Protein AF-A0A6G0WPA3-F1 (afdb_monomer_lite)

Radius of gyration: 48.15 Å; chains: 1; bounding box: 92×65×118 Å

Secondary structure (DSSP, 8-state):
--HHHHHHHHHHHHHHHT--TTS------PPPPEEEEEETTEEEEEE-----SS-TT-HHHHHHHHHHHHHHHHHHHHHHHHHHHHHHHHHHHHHHHHHHHHHHHHHHHHHHHHHHHS----------S-----SS---------SS-SSHHHHHHHHHH-STTPPPGGG--TTTSTT--SSSSTTTS--

Sequence (190 aa):
MPHSLRTRILSSIRSATNIHPQAVVPQIVSLIPIVPSGFDGQLKLLELGNSFANEHDQSSNASTIMAAIHGLSTEINVVKMRLEEIHCQNQGEMMSTRSMFRSQLDRIHSSLKSIAIQPVVRSSIQTSNMGGASLVAAVGKVQLSKRPRDLYELWKEYEFGLGGNKPAKHFTEKEHGTRLLLSLEVLASC

pLDDT: mean 70.14, std 17.74, range [35.94, 97.44]

Structure (mmCIF, N/CA/C/O backbone):
data_AF-A0A6G0WPA3-F1
#
_entry.id   AF-A0A6G0WPA3-F1
#
loop_
_atom_site.group_PDB
_atom_site.id
_atom_site.type_symbol
_atom_site.label_atom_id
_atom_site.label_alt_id
_atom_site.label_comp_id
_atom_site.label_asym_id
_atom_site.label_entity_id
_atom_site.label_seq_id
_atom_site.pdbx_PDB_ins_code
_atom_site.Cartn_x
_atom_site.Cartn_y
_atom_site.Cartn_z
_atom_site.occupancy
_atom_site.B_iso_or_equiv
_atom_site.auth_seq_id
_atom_site.auth_comp_id
_atom_site.auth_asym_id
_atom_site.auth_atom_id
_atom_site.pdbx_PDB_model_num
ATOM 1 N N . MET A 1 1 ? 45.980 -20.918 -37.131 1.00 54.50 1 MET A N 1
ATOM 2 C CA . MET A 1 1 ? 45.444 -21.742 -38.242 1.00 54.50 1 MET A CA 1
ATOM 3 C C . MET A 1 1 ? 46.554 -21.977 -39.263 1.00 54.50 1 MET A C 1
ATOM 5 O O . MET A 1 1 ? 47.095 -20.984 -39.742 1.00 54.50 1 MET A O 1
ATOM 9 N N . PRO A 1 2 ? 46.926 -23.232 -39.576 1.00 79.06 2 PRO A N 1
ATOM 10 C CA . PRO A 1 2 ? 47.944 -23.538 -40.583 1.00 79.06 2 PRO A CA 1
ATOM 11 C C . PRO A 1 2 ? 47.505 -23.064 -41.973 1.00 79.06 2 PRO A C 1
ATOM 13 O O . PRO A 1 2 ? 46.347 -23.242 -42.356 1.00 79.06 2 PRO A O 1
ATOM 16 N N . HIS A 1 3 ? 48.425 -22.467 -42.732 1.00 71.44 3 HIS A N 1
ATOM 17 C CA . HIS A 1 3 ? 48.105 -21.826 -44.010 1.00 71.44 3 HIS A CA 1
ATOM 18 C C . HIS A 1 3 ? 47.535 -22.824 -45.033 1.00 71.44 3 HIS A C 1
ATOM 20 O O . HIS A 1 3 ? 46.538 -22.536 -45.684 1.00 71.44 3 HIS A O 1
ATOM 26 N N . SER A 1 4 ? 48.078 -24.044 -45.069 1.00 78.06 4 SER A N 1
ATOM 27 C CA . SER A 1 4 ? 47.627 -25.140 -45.939 1.00 78.06 4 SER A CA 1
ATOM 28 C C . SER A 1 4 ? 46.167 -25.548 -45.712 1.00 78.06 4 SER A C 1
ATOM 30 O O . SER A 1 4 ? 45.437 -25.812 -46.667 1.00 78.06 4 SER A O 1
ATOM 32 N N . LEU A 1 5 ? 45.717 -25.560 -44.454 1.00 79.50 5 LEU A N 1
ATOM 33 C CA . LEU A 1 5 ? 44.339 -25.898 -44.102 1.00 79.50 5 LEU A CA 1
ATOM 34 C C . LEU A 1 5 ? 43.376 -24.792 -44.549 1.00 79.50 5 LEU A C 1
ATOM 36 O O . LEU A 1 5 ? 42.323 -25.078 -45.114 1.00 79.50 5 LEU A O 1
ATOM 40 N N . ARG A 1 6 ? 43.766 -23.525 -44.355 1.00 77.38 6 ARG A N 1
ATOM 41 C CA . ARG A 1 6 ? 42.978 -22.365 -44.790 1.00 77.38 6 ARG A CA 1
ATOM 42 C C . ARG A 1 6 ? 42.760 -22.385 -46.302 1.00 77.38 6 ARG A C 1
ATOM 44 O O . ARG A 1 6 ? 41.629 -22.217 -46.747 1.00 77.38 6 ARG A O 1
ATOM 51 N N . THR A 1 7 ? 43.809 -22.634 -47.086 1.00 80.31 7 THR A N 1
ATOM 52 C CA . THR A 1 7 ? 43.712 -22.672 -48.553 1.00 80.31 7 THR A CA 1
ATOM 53 C C . THR A 1 7 ? 42.809 -23.807 -49.030 1.00 80.31 7 THR A C 1
ATOM 55 O O . THR A 1 7 ? 41.997 -23.597 -49.926 1.00 80.31 7 THR A O 1
ATOM 58 N N . ARG A 1 8 ? 42.891 -24.980 -48.385 1.00 78.75 8 ARG A N 1
ATOM 59 C CA . ARG A 1 8 ? 42.049 -26.144 -48.696 1.00 78.75 8 ARG A CA 1
ATOM 60 C C . ARG A 1 8 ? 40.572 -25.921 -48.353 1.00 78.75 8 ARG A C 1
ATOM 62 O O . ARG A 1 8 ? 39.702 -26.332 -49.110 1.00 78.75 8 ARG A O 1
ATOM 69 N N . ILE A 1 9 ? 40.275 -25.264 -47.232 1.00 78.81 9 ILE A N 1
ATOM 70 C CA . ILE A 1 9 ? 38.891 -24.938 -46.852 1.00 78.81 9 ILE A CA 1
ATOM 71 C C . ILE A 1 9 ? 38.298 -23.925 -47.838 1.00 78.81 9 ILE A C 1
ATOM 73 O O . ILE A 1 9 ? 37.197 -24.128 -48.345 1.00 78.81 9 ILE A O 1
ATOM 77 N N . LEU A 1 10 ? 39.045 -22.865 -48.165 1.00 79.00 10 LEU A N 1
ATOM 78 C CA . LEU A 1 10 ? 38.587 -21.837 -49.102 1.00 79.00 10 LEU A CA 1
ATOM 79 C C . LEU A 1 10 ? 38.400 -22.381 -50.525 1.00 79.00 10 LEU A C 1
ATOM 81 O O . LEU A 1 10 ? 37.446 -21.990 -51.195 1.00 79.00 10 LEU A O 1
ATOM 85 N N . SER A 1 11 ? 39.261 -23.297 -50.983 1.00 75.31 11 SER A N 1
ATOM 86 C CA . SER A 1 11 ? 39.106 -23.925 -52.300 1.00 75.31 11 SER A CA 1
ATOM 87 C C . SER A 1 11 ? 37.898 -24.864 -52.361 1.00 75.31 11 SER A C 1
ATOM 89 O O . SER A 1 11 ? 37.165 -24.826 -53.349 1.00 75.31 11 SER A O 1
ATOM 91 N N . SER A 1 12 ? 37.627 -25.639 -51.303 1.00 78.12 12 SER A N 1
ATOM 92 C CA . SER A 1 12 ? 36.428 -26.487 -51.222 1.00 78.12 12 SER A CA 1
ATOM 93 C C . SER A 1 12 ? 35.133 -25.673 -51.220 1.00 78.12 12 SER A C 1
ATOM 95 O O . SER A 1 12 ? 34.203 -26.011 -51.948 1.00 78.12 12 SER A O 1
ATOM 97 N N . ILE A 1 13 ? 35.075 -24.576 -50.456 1.00 75.69 13 ILE A N 1
ATOM 98 C CA . ILE A 1 13 ? 33.899 -23.688 -50.426 1.00 75.69 13 ILE A CA 1
ATOM 99 C C . ILE A 1 13 ? 33.681 -23.038 -51.798 1.00 75.69 13 ILE A C 1
ATOM 101 O O . ILE A 1 13 ? 32.553 -22.986 -52.284 1.00 75.69 13 ILE A O 1
ATOM 105 N N . ARG A 1 14 ? 34.757 -22.588 -52.457 1.00 68.56 14 ARG A N 1
ATOM 106 C CA . ARG A 1 14 ? 34.688 -21.989 -53.799 1.00 68.56 14 ARG A CA 1
ATOM 107 C C . ARG A 1 14 ? 34.176 -22.978 -54.849 1.00 68.56 14 ARG A C 1
ATOM 109 O O . ARG A 1 14 ? 33.356 -22.603 -55.679 1.00 68.56 14 ARG A O 1
ATOM 116 N N . SER A 1 15 ? 34.621 -24.233 -54.776 1.00 74.00 15 SER A N 1
ATOM 117 C CA . SER A 1 15 ? 34.150 -25.308 -55.656 1.00 74.00 15 SER A CA 1
ATOM 118 C C . SER A 1 15 ? 32.657 -25.599 -55.453 1.00 74.00 15 SER A C 1
ATOM 120 O O . SER A 1 15 ? 31.912 -25.728 -56.419 1.00 74.00 15 SER A O 1
ATOM 122 N N . ALA A 1 16 ? 32.192 -25.618 -54.200 1.00 70.31 16 ALA A N 1
ATOM 123 C CA . ALA A 1 16 ? 30.791 -25.888 -53.871 1.00 70.31 16 ALA A CA 1
ATOM 124 C C . ALA A 1 16 ? 29.826 -24.752 -54.261 1.00 70.31 16 ALA A C 1
ATOM 126 O O . ALA A 1 16 ? 28.638 -24.995 -54.447 1.00 70.31 16 ALA A O 1
ATOM 127 N N . THR A 1 17 ? 30.320 -23.516 -54.371 1.00 66.50 17 THR A N 1
ATOM 128 C CA . THR A 1 17 ? 29.490 -22.315 -54.583 1.00 66.50 17 THR A CA 1
ATOM 129 C C . THR A 1 17 ? 29.488 -21.802 -56.027 1.00 66.50 17 THR A C 1
ATOM 131 O O . THR A 1 17 ? 28.781 -20.845 -56.323 1.00 66.50 17 THR A O 1
ATOM 134 N N . ASN A 1 18 ? 30.228 -22.445 -56.942 1.00 63.03 18 ASN A N 1
ATOM 135 C CA . ASN A 1 18 ? 30.335 -22.069 -58.361 1.00 63.03 18 ASN A CA 1
ATOM 136 C C . ASN A 1 18 ? 30.734 -20.589 -58.580 1.00 63.03 18 ASN A C 1
ATOM 138 O O . ASN A 1 18 ? 30.279 -19.925 -59.511 1.00 63.03 18 ASN A O 1
ATOM 142 N N . ILE A 1 19 ? 31.574 -20.049 -57.688 1.00 60.00 19 ILE A N 1
ATOM 143 C CA . ILE A 1 19 ? 32.024 -18.650 -57.720 1.00 60.00 19 ILE A CA 1
ATOM 144 C C . ILE A 1 19 ? 33.326 -18.548 -58.532 1.00 60.00 19 ILE A C 1
ATOM 146 O O . ILE A 1 19 ? 34.313 -19.227 -58.238 1.00 60.00 19 ILE A O 1
ATOM 150 N N . HIS A 1 20 ? 33.333 -17.675 -59.547 1.00 55.47 20 HIS A N 1
ATOM 151 C CA . HIS A 1 20 ? 34.463 -17.430 -60.453 1.00 55.47 20 HIS A CA 1
ATOM 152 C C . HIS A 1 20 ? 35.746 -17.026 -59.680 1.00 55.47 20 HIS A C 1
ATOM 154 O O . HIS A 1 20 ? 35.668 -16.214 -58.757 1.00 55.4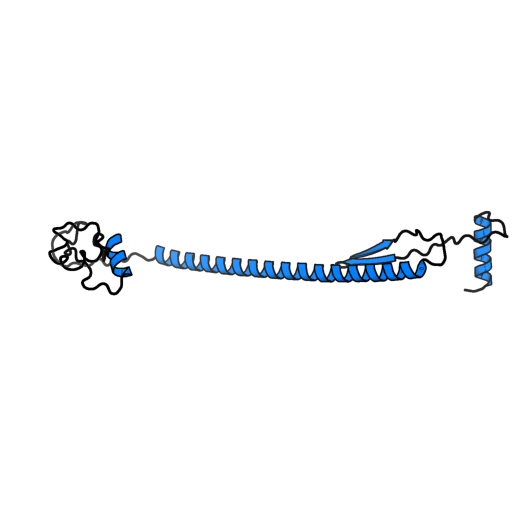7 20 HIS A O 1
ATOM 160 N N . PRO A 1 21 ? 36.945 -17.535 -60.039 1.00 55.66 21 PRO A N 1
ATOM 161 C CA . PRO A 1 21 ? 38.170 -17.433 -59.228 1.00 55.66 21 PRO A CA 1
ATOM 162 C C . PRO A 1 21 ? 38.744 -16.017 -59.015 1.00 55.66 21 PRO A C 1
ATOM 164 O O . PRO A 1 21 ? 39.679 -15.875 -58.230 1.00 55.66 21 PRO A O 1
ATOM 167 N N . GLN A 1 22 ? 38.188 -14.994 -59.669 1.00 53.84 22 GLN A N 1
ATOM 168 C CA . GLN A 1 22 ? 38.549 -13.573 -59.528 1.00 53.84 22 GLN A CA 1
ATOM 169 C C . GLN A 1 22 ? 37.510 -12.750 -58.740 1.00 53.84 22 GLN A C 1
ATOM 171 O O . GLN A 1 22 ? 37.744 -11.579 -58.458 1.00 53.84 22 GLN A O 1
ATOM 176 N N . ALA A 1 23 ? 36.367 -13.333 -58.363 1.00 55.50 23 ALA A N 1
ATOM 177 C CA . ALA A 1 23 ? 35.384 -12.637 -57.542 1.00 55.50 23 ALA A CA 1
ATOM 178 C C . ALA A 1 23 ? 35.812 -12.675 -56.067 1.00 55.50 23 ALA A C 1
ATOM 180 O O . ALA A 1 23 ? 36.133 -13.738 -55.524 1.00 55.50 23 ALA A O 1
ATOM 181 N N . VAL A 1 24 ? 35.823 -11.503 -55.425 1.00 56.00 24 VAL A N 1
ATOM 182 C CA . VAL A 1 24 ? 35.996 -11.346 -53.975 1.00 56.00 24 VAL A CA 1
ATOM 183 C C . VAL A 1 24 ? 35.042 -12.320 -53.288 1.00 56.00 24 VAL A C 1
ATOM 185 O O . VAL A 1 24 ? 33.839 -12.273 -53.529 1.00 56.00 24 VAL A O 1
ATOM 188 N N . VAL A 1 25 ? 35.584 -13.247 -52.491 1.00 56.66 25 VAL A N 1
ATOM 189 C CA . VAL A 1 25 ? 34.782 -14.243 -51.767 1.00 56.66 25 VAL A CA 1
ATOM 190 C C . VAL A 1 25 ? 33.757 -13.473 -50.932 1.00 56.66 25 VAL A C 1
ATOM 192 O O . VAL A 1 25 ? 34.183 -12.723 -50.049 1.00 56.66 25 VAL A O 1
ATOM 195 N N . PRO A 1 26 ? 32.442 -13.607 -51.192 1.00 55.28 26 PRO A N 1
ATOM 196 C CA . PRO A 1 26 ? 31.456 -12.929 -50.374 1.00 55.28 26 PRO A CA 1
ATOM 197 C C . PRO A 1 26 ? 31.615 -13.447 -48.948 1.00 55.28 26 PRO A C 1
ATOM 199 O O . PRO A 1 26 ? 31.789 -14.645 -48.720 1.00 55.28 26 PRO A O 1
ATOM 202 N N . GLN A 1 27 ? 31.644 -12.537 -47.984 1.00 52.16 27 GLN A N 1
ATOM 203 C CA . GLN A 1 27 ? 31.738 -12.878 -46.576 1.00 52.16 27 GLN A CA 1
ATOM 204 C C . GLN A 1 27 ? 30.479 -13.664 -46.180 1.00 52.16 27 GLN A C 1
ATOM 206 O O . GLN A 1 27 ? 29.427 -13.087 -45.939 1.00 52.16 27 GLN A O 1
ATOM 211 N N . ILE A 1 28 ? 30.584 -14.995 -46.146 1.00 55.50 28 ILE A N 1
ATOM 212 C CA . ILE A 1 28 ? 29.461 -15.912 -45.863 1.00 55.50 28 ILE A CA 1
ATOM 213 C C . ILE A 1 28 ? 28.997 -15.804 -44.399 1.00 55.50 28 ILE A C 1
ATOM 215 O O . ILE A 1 28 ? 27.888 -16.207 -44.066 1.00 55.50 28 ILE A O 1
ATOM 219 N N . VAL A 1 29 ? 29.835 -15.254 -43.515 1.00 54.88 29 VAL A N 1
ATOM 220 C CA . VAL A 1 29 ? 29.557 -15.157 -42.078 1.00 54.88 29 VAL A CA 1
ATOM 221 C C . VAL A 1 29 ? 29.402 -13.692 -41.679 1.00 54.88 29 VAL A C 1
ATOM 223 O O . VAL A 1 29 ? 30.387 -12.950 -41.602 1.00 54.88 29 VAL A O 1
ATOM 226 N N . SER A 1 30 ? 28.162 -13.282 -41.415 1.00 59.12 30 SER A N 1
ATOM 227 C CA . SER A 1 30 ? 27.850 -11.998 -40.789 1.00 59.12 30 SER A CA 1
ATOM 228 C C . SER A 1 30 ? 28.057 -12.098 -39.279 1.00 59.12 30 SER A C 1
ATOM 230 O O . SER A 1 30 ? 27.493 -12.975 -38.624 1.00 59.12 30 SER A O 1
ATOM 232 N N . LEU A 1 31 ? 28.863 -11.195 -38.720 1.00 57.31 31 LEU A N 1
ATOM 233 C CA . LEU A 1 31 ? 28.921 -10.989 -37.276 1.00 57.31 31 LEU A CA 1
ATOM 234 C C . LEU A 1 31 ? 27.636 -10.286 -36.856 1.00 57.31 31 LEU A C 1
ATOM 236 O O . LEU A 1 31 ? 27.364 -9.181 -37.320 1.00 57.31 31 LEU A O 1
ATOM 240 N N . ILE A 1 32 ? 26.856 -10.937 -36.000 1.00 59.69 32 ILE A N 1
ATOM 241 C CA . ILE A 1 32 ? 25.625 -10.363 -35.472 1.00 59.69 32 ILE A CA 1
ATOM 242 C C . ILE A 1 32 ? 25.913 -9.846 -34.061 1.00 59.69 32 ILE A C 1
ATOM 244 O O . ILE A 1 32 ? 26.336 -10.636 -33.211 1.00 59.69 32 ILE A O 1
ATOM 248 N N . PRO A 1 33 ? 25.742 -8.542 -33.788 1.00 60.06 33 PRO A N 1
ATOM 249 C CA . PRO A 1 33 ? 25.860 -8.024 -32.436 1.00 60.06 33 PRO A CA 1
ATOM 250 C C . PRO A 1 33 ? 24.701 -8.555 -31.586 1.00 60.06 33 PRO A C 1
ATOM 252 O O . PRO A 1 33 ? 23.529 -8.406 -31.933 1.00 60.06 33 PRO A O 1
ATOM 255 N N . ILE A 1 34 ? 25.046 -9.189 -30.466 1.00 65.19 34 ILE A N 1
ATOM 256 C CA . ILE A 1 34 ? 24.088 -9.774 -29.529 1.00 65.19 34 ILE A CA 1
ATOM 257 C C . ILE A 1 34 ? 24.132 -8.963 -28.243 1.00 65.19 34 ILE A C 1
ATOM 259 O O . ILE A 1 34 ? 25.200 -8.794 -27.652 1.00 65.19 34 ILE A O 1
ATOM 263 N N . VAL A 1 35 ? 22.968 -8.504 -27.786 1.00 65.31 35 VAL A N 1
ATOM 264 C CA . VAL A 1 35 ? 22.844 -7.860 -26.477 1.00 65.31 35 VAL A CA 1
ATOM 265 C C . VAL A 1 35 ? 22.340 -8.893 -25.469 1.00 65.31 35 VAL A C 1
ATOM 267 O O . VAL A 1 35 ? 21.230 -9.414 -25.639 1.00 65.31 35 VAL A O 1
ATOM 270 N N . PRO A 1 36 ? 23.118 -9.208 -24.415 1.00 59.44 36 PRO A N 1
ATOM 271 C CA . PRO A 1 36 ? 22.618 -10.002 -23.308 1.00 59.44 36 PRO A CA 1
ATOM 272 C C . PRO A 1 36 ? 21.618 -9.149 -22.527 1.00 59.44 36 PRO A C 1
ATOM 274 O O . PRO A 1 36 ? 21.975 -8.166 -21.882 1.00 59.44 36 PRO A O 1
ATOM 277 N N . SER A 1 37 ? 20.345 -9.513 -22.609 1.00 65.75 37 SER A N 1
ATOM 278 C CA . SER A 1 37 ? 19.278 -8.943 -21.791 1.00 65.75 37 SER A CA 1
ATOM 279 C C . SER A 1 37 ? 18.747 -10.036 -20.876 1.00 65.75 37 SER A C 1
ATOM 281 O O . SER A 1 37 ? 18.753 -11.200 -21.247 1.00 65.75 37 SER A O 1
ATOM 283 N N . GLY A 1 38 ? 18.331 -9.725 -19.658 1.00 57.59 38 GLY A N 1
ATOM 284 C CA . GLY A 1 38 ? 17.887 -10.777 -18.758 1.00 57.59 38 GLY A CA 1
ATOM 285 C C . GLY A 1 38 ? 17.501 -10.266 -17.391 1.00 57.59 38 GLY A C 1
ATOM 286 O O . GLY A 1 38 ? 18.129 -9.348 -16.875 1.00 57.59 38 GLY A O 1
ATOM 287 N N . PHE A 1 39 ? 16.454 -10.848 -16.821 1.00 56.38 39 PHE A N 1
ATOM 288 C CA . PHE A 1 39 ? 15.982 -10.534 -15.480 1.00 56.38 39 PHE A CA 1
ATOM 289 C C . PHE A 1 39 ? 15.587 -11.839 -14.794 1.00 56.38 39 PHE A C 1
ATOM 291 O O . PHE A 1 39 ? 15.006 -12.710 -15.441 1.00 56.38 39 PHE A O 1
ATOM 298 N N . ASP A 1 40 ? 15.911 -11.959 -13.507 1.00 56.19 40 ASP A N 1
ATOM 299 C CA . ASP A 1 40 ? 15.533 -13.101 -12.665 1.00 56.19 40 ASP A CA 1
ATOM 300 C C . ASP A 1 40 ? 15.997 -14.465 -13.217 1.00 56.19 40 ASP A C 1
ATOM 302 O O . ASP A 1 40 ? 15.224 -15.390 -13.455 1.00 56.19 40 ASP A O 1
ATOM 306 N N . GLY A 1 41 ? 17.294 -14.564 -13.528 1.00 65.00 41 GLY A N 1
ATOM 307 C CA . GLY A 1 41 ? 17.916 -15.806 -14.004 1.00 65.00 41 GLY A CA 1
ATOM 308 C C . GLY A 1 41 ? 17.616 -16.184 -15.461 1.00 65.00 41 GLY A C 1
ATOM 309 O O . GLY A 1 41 ? 18.175 -17.161 -15.956 1.00 65.00 41 GLY A O 1
ATOM 310 N N . GLN A 1 42 ? 16.795 -15.416 -16.185 1.00 54.38 42 GLN A N 1
ATOM 311 C CA . GLN A 1 42 ? 16.575 -15.626 -17.618 1.00 54.38 42 GLN A CA 1
ATOM 312 C C . GLN A 1 42 ? 17.541 -14.788 -18.454 1.00 54.38 42 GLN A C 1
ATOM 314 O O . GLN A 1 42 ? 17.475 -13.565 -18.412 1.00 54.38 42 GLN A O 1
ATOM 319 N N . LEU A 1 43 ? 18.385 -15.435 -19.264 1.00 67.00 43 LEU A N 1
ATOM 320 C CA . LEU A 1 43 ? 19.193 -14.783 -20.298 1.00 67.00 43 LEU A CA 1
ATOM 321 C C . LEU A 1 43 ? 18.437 -14.798 -21.635 1.00 67.00 43 LEU A C 1
ATOM 323 O O . LEU A 1 43 ? 18.209 -15.848 -22.230 1.00 67.00 43 LEU A O 1
ATOM 327 N N . LYS A 1 44 ? 18.064 -13.618 -22.114 1.00 65.62 44 LYS A N 1
ATOM 328 C CA . LYS A 1 44 ? 17.500 -13.338 -23.435 1.00 65.62 44 LYS A CA 1
ATOM 329 C C . LYS A 1 44 ? 18.554 -12.666 -24.311 1.00 65.62 44 LYS A C 1
ATOM 331 O O . LYS A 1 44 ? 18.934 -11.515 -24.099 1.00 65.62 44 LYS A O 1
ATOM 336 N N . LEU A 1 45 ? 19.007 -13.395 -25.321 1.00 67.75 45 LEU A N 1
ATOM 337 C CA . LEU A 1 45 ? 19.892 -12.875 -26.355 1.00 67.75 45 LEU A CA 1
ATOM 338 C C . LEU A 1 45 ? 19.026 -12.224 -27.435 1.00 67.75 45 LEU A C 1
ATOM 340 O O . LEU A 1 45 ? 18.272 -12.915 -28.116 1.00 67.75 45 LEU A O 1
ATOM 344 N N . LEU A 1 46 ? 19.088 -10.897 -27.543 1.00 63.72 46 LEU A N 1
ATOM 345 C CA . LEU A 1 46 ? 18.379 -10.161 -28.587 1.00 63.72 46 LEU A CA 1
ATOM 346 C C . LEU A 1 46 ? 19.317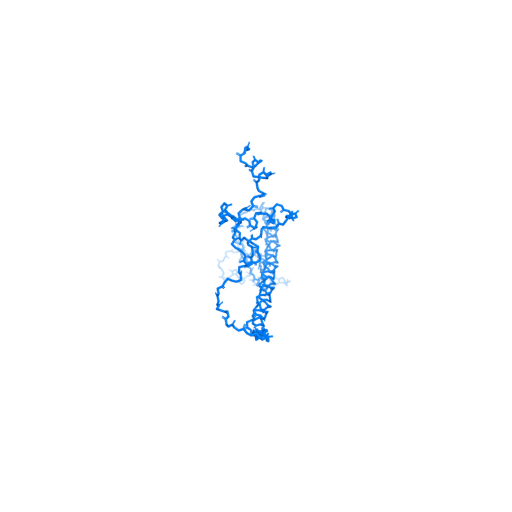 -9.949 -29.774 1.00 63.72 46 LEU A C 1
ATOM 348 O O . LEU A 1 46 ? 20.382 -9.343 -29.636 1.00 63.72 46 LEU A O 1
ATOM 352 N N . GLU A 1 47 ? 18.905 -10.478 -30.923 1.00 62.97 47 GLU A N 1
ATOM 353 C CA . GLU A 1 47 ? 19.570 -10.278 -32.204 1.00 62.97 47 GLU A CA 1
ATOM 354 C C . GLU A 1 47 ? 19.241 -8.875 -32.727 1.00 62.97 47 GLU A C 1
ATOM 356 O O . GLU A 1 47 ? 18.078 -8.561 -32.993 1.00 62.97 47 GLU A O 1
ATOM 361 N N . LEU A 1 48 ? 20.245 -8.005 -32.855 1.00 62.91 48 LEU A N 1
ATOM 362 C CA . LEU A 1 48 ? 20.054 -6.698 -33.479 1.00 62.91 48 LEU A CA 1
ATOM 363 C C . LEU A 1 48 ? 20.225 -6.856 -34.994 1.00 62.91 48 LEU A C 1
ATOM 365 O O . LEU A 1 48 ? 21.321 -7.137 -35.477 1.00 62.91 48 LEU A O 1
ATOM 369 N N . GLY A 1 49 ? 19.121 -6.703 -35.732 1.00 52.78 49 GLY A N 1
ATOM 370 C CA . GLY A 1 49 ? 19.073 -6.869 -37.184 1.00 52.78 49 GLY A CA 1
ATOM 371 C C . GLY A 1 49 ? 20.151 -6.056 -37.906 1.00 52.78 49 GLY A C 1
ATOM 372 O O . GLY A 1 49 ? 20.305 -4.852 -37.693 1.00 52.78 49 GLY A O 1
ATOM 373 N N . ASN A 1 50 ? 20.907 -6.737 -38.767 1.00 53.59 50 ASN A N 1
ATOM 374 C CA . ASN A 1 50 ? 22.046 -6.182 -39.482 1.00 53.59 50 ASN A CA 1
ATOM 375 C C . ASN A 1 50 ? 21.595 -5.280 -40.647 1.00 53.59 50 ASN A C 1
ATOM 377 O O . ASN A 1 50 ? 21.569 -5.710 -41.796 1.00 53.59 50 ASN A O 1
ATOM 381 N N . SER A 1 51 ? 21.287 -4.011 -40.374 1.00 48.22 51 SER A N 1
ATOM 382 C CA . SER A 1 51 ? 21.099 -2.984 -41.419 1.00 48.22 51 SER A CA 1
ATOM 383 C C . SER A 1 51 ? 22.428 -2.424 -41.970 1.00 48.22 51 SER A C 1
ATOM 385 O O . SER A 1 51 ? 22.439 -1.394 -42.634 1.00 48.22 51 SER A O 1
ATOM 387 N N . PHE A 1 52 ? 23.563 -3.087 -41.713 1.00 48.31 52 PHE A N 1
ATOM 388 C CA . PHE A 1 52 ? 24.920 -2.565 -41.937 1.00 48.31 52 PHE A CA 1
ATOM 389 C C . PHE A 1 52 ? 25.619 -3.117 -43.189 1.00 48.31 52 PHE A C 1
ATOM 391 O O . PHE A 1 52 ? 26.819 -3.380 -43.170 1.00 48.31 52 PHE A O 1
ATOM 398 N N . ALA A 1 53 ? 24.903 -3.307 -44.298 1.00 45.97 53 ALA A N 1
ATOM 399 C CA . ALA A 1 53 ? 25.564 -3.697 -45.547 1.00 45.97 53 ALA A CA 1
ATOM 400 C C . ALA A 1 53 ? 26.289 -2.532 -46.259 1.00 45.97 53 ALA A C 1
ATOM 402 O O . ALA A 1 53 ? 27.034 -2.806 -47.192 1.00 45.97 53 ALA A O 1
ATOM 403 N N . ASN A 1 54 ? 26.131 -1.268 -45.829 1.00 44.69 54 ASN A N 1
ATOM 404 C CA . ASN A 1 54 ? 26.752 -0.116 -46.495 1.00 44.69 54 ASN A CA 1
ATOM 405 C C . ASN A 1 54 ? 27.471 0.862 -45.536 1.00 44.69 54 ASN A C 1
ATOM 407 O O . ASN A 1 54 ? 26.860 1.467 -44.660 1.00 44.69 54 ASN A O 1
ATOM 411 N N . GLU A 1 55 ? 28.756 1.055 -45.845 1.00 44.84 55 GLU A N 1
ATOM 412 C CA . GLU A 1 55 ? 29.655 2.184 -45.552 1.00 44.84 55 GLU A CA 1
ATOM 413 C C . GLU A 1 55 ? 30.299 2.381 -44.163 1.00 44.84 55 GLU A C 1
ATOM 415 O O . GLU A 1 55 ? 29.733 2.206 -43.087 1.00 44.84 55 GLU A O 1
ATOM 420 N N . HIS A 1 56 ? 31.569 2.786 -44.257 1.00 50.06 56 HIS A N 1
ATOM 421 C CA . HIS A 1 56 ? 32.664 2.722 -43.289 1.00 50.06 56 HIS A CA 1
ATOM 422 C C . HIS A 1 56 ? 32.605 3.778 -42.161 1.00 50.06 56 HIS A C 1
ATOM 424 O O . HIS A 1 56 ? 33.497 3.803 -41.322 1.00 50.06 56 HIS A O 1
ATOM 430 N N . ASP A 1 57 ? 31.544 4.591 -42.087 1.00 51.94 57 ASP A N 1
ATOM 431 C CA . ASP A 1 57 ? 31.425 5.733 -41.156 1.00 51.94 57 ASP A CA 1
ATOM 432 C C . ASP A 1 57 ? 30.411 5.524 -40.007 1.00 51.94 57 ASP A C 1
ATOM 434 O O . ASP A 1 57 ? 30.304 6.340 -39.093 1.00 51.94 57 ASP A O 1
ATOM 438 N N . GLN A 1 58 ? 29.663 4.413 -39.995 1.00 55.81 58 GLN A N 1
ATOM 439 C CA . GLN A 1 58 ? 28.568 4.187 -39.029 1.00 55.81 58 GLN A CA 1
ATOM 440 C C . GLN A 1 58 ? 28.974 3.414 -37.756 1.00 55.81 58 GLN A C 1
ATOM 442 O O . GLN A 1 58 ? 28.172 3.276 -36.828 1.00 55.81 58 GLN A O 1
ATOM 447 N N . SER A 1 59 ? 30.220 2.933 -37.672 1.00 55.38 59 SER A N 1
ATOM 448 C CA . SER A 1 59 ? 30.700 2.110 -36.547 1.00 55.38 59 SER A CA 1
ATOM 449 C C . SER A 1 59 ? 30.780 2.870 -35.214 1.00 55.38 59 SER A C 1
ATOM 451 O O . SER A 1 59 ? 30.593 2.259 -34.161 1.00 55.38 59 SER A O 1
ATOM 453 N N . SER A 1 60 ? 31.050 4.181 -35.227 1.00 59.31 60 SER A N 1
ATOM 454 C CA . SER A 1 60 ? 31.122 5.004 -34.008 1.00 59.31 60 SER A CA 1
ATOM 455 C C . SER A 1 60 ? 29.730 5.222 -33.409 1.00 59.31 60 SER A C 1
ATOM 457 O O . SER A 1 60 ? 29.508 4.946 -32.230 1.00 59.31 60 SER A O 1
ATOM 459 N N . ASN A 1 61 ? 28.763 5.603 -34.244 1.00 70.19 61 ASN A N 1
ATOM 460 C CA . ASN A 1 61 ? 27.376 5.844 -33.848 1.00 70.19 61 ASN A CA 1
ATOM 461 C C . ASN A 1 61 ? 26.712 4.580 -33.292 1.00 70.19 61 ASN A C 1
ATOM 463 O O . ASN A 1 61 ? 26.035 4.646 -32.270 1.00 70.19 61 ASN A O 1
ATOM 467 N N . ALA A 1 62 ? 26.958 3.417 -33.906 1.00 71.19 62 ALA A N 1
ATOM 468 C CA . ALA A 1 62 ? 26.449 2.140 -33.410 1.00 71.19 62 ALA A CA 1
ATOM 469 C C . ALA A 1 62 ? 26.968 1.818 -31.998 1.00 71.19 62 ALA A C 1
ATOM 471 O O . ALA A 1 62 ? 26.205 1.367 -31.145 1.00 71.19 62 ALA A O 1
ATOM 472 N N . SER A 1 63 ? 28.246 2.097 -31.724 1.00 74.12 63 SER A N 1
ATOM 473 C CA . SER A 1 63 ? 28.831 1.876 -30.398 1.00 74.12 63 SER A CA 1
ATOM 474 C C . SER A 1 63 ? 28.246 2.815 -29.333 1.00 74.12 63 SER A C 1
ATOM 476 O O . SER A 1 63 ? 27.914 2.365 -28.236 1.00 74.12 63 SER A O 1
ATOM 478 N N . THR A 1 64 ? 28.012 4.086 -29.677 1.00 76.31 64 THR A N 1
ATOM 479 C CA . THR A 1 64 ? 27.357 5.066 -28.797 1.00 76.31 64 THR A CA 1
ATOM 480 C C . THR A 1 64 ? 25.897 4.697 -28.526 1.00 76.31 64 THR A C 1
ATOM 482 O O . THR A 1 64 ? 25.446 4.777 -27.384 1.00 76.31 64 THR A O 1
ATOM 485 N N . ILE A 1 65 ? 25.162 4.233 -29.543 1.00 80.81 65 ILE A N 1
ATOM 486 C CA . ILE A 1 65 ? 23.778 3.757 -29.393 1.00 80.81 65 ILE A CA 1
ATOM 487 C C . ILE A 1 65 ? 23.735 2.521 -28.485 1.00 80.81 65 ILE A C 1
ATOM 489 O O . ILE A 1 65 ? 22.892 2.452 -27.594 1.00 80.81 65 ILE A O 1
ATOM 493 N N . MET A 1 66 ? 24.665 1.573 -28.644 1.00 75.94 66 MET A N 1
ATOM 494 C CA . MET A 1 66 ? 24.752 0.406 -27.759 1.00 75.94 66 MET A CA 1
ATOM 495 C C . MET A 1 66 ? 25.045 0.804 -26.310 1.00 75.94 66 MET A C 1
ATOM 497 O O . MET A 1 66 ? 24.377 0.312 -25.401 1.00 75.94 66 MET A O 1
ATOM 501 N N . ALA A 1 67 ? 25.981 1.727 -26.079 1.00 74.94 67 ALA A N 1
ATOM 502 C CA . ALA A 1 67 ? 26.271 2.231 -24.738 1.00 74.94 67 ALA A CA 1
ATOM 503 C C . ALA A 1 67 ? 25.042 2.903 -24.095 1.00 74.94 67 ALA A C 1
ATOM 505 O O . ALA A 1 67 ? 24.745 2.647 -22.928 1.00 74.94 67 ALA A O 1
ATOM 506 N N . ALA A 1 68 ? 24.282 3.691 -24.864 1.00 82.56 68 ALA A N 1
ATOM 507 C CA . ALA A 1 68 ? 23.048 4.322 -24.396 1.00 82.56 68 ALA A CA 1
ATOM 508 C C . ALA A 1 68 ? 21.945 3.297 -24.070 1.00 82.56 68 ALA A C 1
ATOM 510 O O . ALA A 1 68 ? 21.298 3.403 -23.031 1.00 82.56 68 ALA A O 1
ATOM 511 N N . ILE A 1 69 ? 21.760 2.268 -24.908 1.00 84.69 69 ILE A N 1
ATOM 512 C CA . ILE A 1 69 ? 20.802 1.177 -24.656 1.00 84.69 69 ILE A CA 1
ATOM 513 C C . ILE A 1 69 ? 21.174 0.410 -23.382 1.00 84.69 69 ILE A C 1
ATOM 515 O O . ILE A 1 69 ? 20.300 0.101 -22.569 1.00 84.69 69 ILE A O 1
ATOM 519 N N . HIS A 1 70 ? 22.463 0.130 -23.177 1.00 78.62 70 HIS A N 1
ATOM 520 C CA . HIS A 1 70 ? 22.939 -0.490 -21.944 1.00 78.62 70 HIS A CA 1
ATOM 521 C C . HIS A 1 70 ? 22.679 0.399 -20.723 1.00 78.62 70 HIS A C 1
ATOM 523 O O . HIS A 1 70 ? 22.165 -0.104 -19.725 1.00 78.62 70 HIS A O 1
ATOM 529 N N . GLY A 1 71 ? 22.950 1.705 -20.817 1.00 83.94 71 GLY A N 1
ATOM 530 C CA . GLY A 1 71 ? 22.644 2.672 -19.758 1.00 83.94 71 GLY A CA 1
ATOM 531 C C . GLY A 1 71 ? 21.163 2.658 -19.372 1.00 83.94 71 GLY A C 1
ATOM 532 O O . GLY A 1 71 ? 20.827 2.388 -18.220 1.00 83.94 71 GLY A O 1
ATOM 533 N N . LEU A 1 72 ? 20.268 2.805 -20.350 1.00 89.50 72 LEU A N 1
ATOM 534 C CA . LEU A 1 72 ? 18.820 2.767 -20.117 1.00 89.50 72 LEU A CA 1
ATOM 535 C C . LEU A 1 72 ? 18.351 1.433 -19.523 1.00 89.50 72 LEU A C 1
ATOM 537 O O . LEU A 1 72 ? 17.510 1.412 -18.629 1.00 89.50 72 LEU A O 1
ATOM 541 N N . SER A 1 73 ? 18.911 0.310 -19.977 1.00 86.75 73 SER A N 1
ATOM 542 C CA . SER A 1 73 ? 18.601 -1.010 -19.418 1.00 86.75 73 SER A CA 1
ATOM 543 C C . SER A 1 73 ? 18.979 -1.101 -17.935 1.00 86.75 73 SER A C 1
ATOM 545 O O . SER A 1 73 ? 18.197 -1.597 -17.122 1.00 86.75 73 SER A O 1
ATOM 547 N N . THR A 1 74 ? 20.144 -0.568 -17.546 1.00 87.31 74 THR A N 1
ATOM 548 C CA . THR A 1 74 ? 20.541 -0.527 -16.130 1.00 87.31 74 THR A CA 1
ATOM 549 C C . THR A 1 74 ? 19.621 0.358 -15.294 1.00 87.31 74 THR A C 1
ATOM 551 O O . THR A 1 74 ? 19.212 -0.059 -14.212 1.00 87.31 74 THR A O 1
ATOM 554 N N . GLU A 1 75 ? 19.216 1.520 -15.809 1.00 90.38 75 GLU A N 1
ATOM 555 C CA . GLU A 1 75 ? 18.281 2.417 -15.124 1.00 90.38 75 GLU A CA 1
ATOM 556 C C . GLU A 1 75 ? 16.905 1.768 -14.930 1.00 90.38 75 GLU A C 1
ATOM 558 O O . GLU A 1 75 ? 16.365 1.781 -13.822 1.00 90.38 75 GLU A O 1
ATOM 563 N N . ILE A 1 76 ? 16.366 1.119 -15.968 1.00 90.75 76 ILE A N 1
ATOM 564 C CA . ILE A 1 76 ? 15.098 0.376 -15.896 1.00 90.75 76 ILE A CA 1
ATOM 565 C C . ILE A 1 76 ? 15.167 -0.708 -14.817 1.00 90.75 76 ILE A C 1
ATOM 567 O O . ILE A 1 76 ? 14.221 -0.877 -14.045 1.00 90.75 76 ILE A O 1
ATOM 571 N N . ASN A 1 77 ? 16.288 -1.424 -14.729 1.00 86.88 77 ASN A N 1
ATOM 572 C CA . ASN A 1 77 ? 16.462 -2.469 -13.724 1.00 86.88 77 ASN A CA 1
ATOM 573 C C . ASN A 1 77 ? 16.512 -1.899 -12.302 1.00 86.88 77 ASN A C 1
ATOM 575 O O . ASN A 1 77 ? 15.872 -2.450 -11.407 1.00 86.88 77 ASN A O 1
ATOM 579 N N . VAL A 1 78 ? 17.205 -0.776 -12.092 1.00 92.25 78 VAL A N 1
ATOM 580 C CA . VAL A 1 78 ? 17.241 -0.090 -10.789 1.00 92.25 78 VAL A CA 1
ATOM 581 C C . VAL A 1 78 ? 15.839 0.363 -10.374 1.00 92.25 78 VAL A C 1
ATOM 583 O O . VAL A 1 78 ? 15.419 0.114 -9.243 1.00 92.25 78 VAL A O 1
ATOM 586 N N . VAL A 1 79 ? 15.083 0.969 -11.294 1.00 94.88 79 VAL A N 1
ATOM 587 C CA . VAL A 1 79 ? 13.700 1.400 -11.035 1.00 94.88 79 VAL A CA 1
ATOM 588 C C . VAL A 1 79 ? 12.807 0.209 -10.698 1.00 94.88 79 VAL A C 1
ATOM 590 O O . VAL A 1 79 ? 12.017 0.278 -9.756 1.00 94.88 79 VAL A O 1
ATOM 593 N N . LYS A 1 80 ? 12.952 -0.904 -11.422 1.00 92.00 80 LYS A N 1
ATOM 594 C CA . LYS A 1 80 ? 12.179 -2.120 -11.167 1.00 92.00 80 LYS A CA 1
ATOM 595 C C . LYS A 1 80 ? 12.443 -2.685 -9.770 1.00 92.00 80 LYS A C 1
ATOM 597 O O . LYS A 1 80 ? 11.483 -2.961 -9.054 1.00 92.00 80 LYS A O 1
ATOM 602 N N . MET A 1 81 ? 13.710 -2.787 -9.360 1.00 90.31 81 MET A N 1
ATOM 603 C CA . MET A 1 81 ? 14.056 -3.237 -8.006 1.00 90.31 81 MET A CA 1
ATOM 604 C C . MET A 1 81 ? 13.437 -2.333 -6.939 1.00 90.31 81 MET A C 1
ATOM 606 O O . MET A 1 81 ? 12.883 -2.823 -5.958 1.00 90.31 81 MET A O 1
ATOM 610 N N . ARG A 1 82 ? 13.470 -1.011 -7.147 1.00 95.88 82 ARG A N 1
ATOM 611 C CA . ARG A 1 82 ? 12.876 -0.061 -6.201 1.00 95.88 82 ARG A CA 1
ATOM 612 C C . ARG A 1 82 ? 11.358 -0.217 -6.094 1.00 95.88 82 ARG A C 1
ATOM 614 O O . ARG A 1 82 ? 10.801 -0.064 -5.010 1.00 95.88 82 ARG A O 1
ATOM 621 N N . LEU A 1 83 ? 10.685 -0.524 -7.200 1.00 96.00 83 LEU A N 1
ATOM 622 C CA . LEU A 1 83 ? 9.243 -0.766 -7.215 1.00 96.00 83 LEU A CA 1
ATOM 623 C C . LEU A 1 83 ? 8.893 -2.044 -6.441 1.00 96.00 83 LEU A C 1
ATOM 625 O O . LEU A 1 83 ? 7.982 -2.024 -5.615 1.00 96.00 83 LEU A O 1
ATOM 629 N N . GLU A 1 84 ? 9.639 -3.127 -6.660 1.00 95.31 84 GLU A N 1
ATOM 630 C CA . GLU A 1 84 ? 9.464 -4.390 -5.930 1.00 95.31 84 GLU A CA 1
ATOM 631 C C . GLU A 1 84 ? 9.731 -4.226 -4.425 1.00 95.31 84 GLU A C 1
ATOM 633 O O . GLU A 1 84 ? 8.961 -4.728 -3.604 1.00 95.31 84 GLU A O 1
ATOM 638 N N . GLU A 1 85 ? 10.759 -3.459 -4.053 1.00 95.75 85 GLU A N 1
ATOM 639 C CA . GLU A 1 85 ? 11.063 -3.111 -2.661 1.00 95.75 85 GLU A CA 1
ATOM 640 C C . GLU A 1 85 ? 9.895 -2.365 -1.998 1.00 95.75 85 GLU A C 1
ATOM 642 O O . GLU A 1 85 ? 9.404 -2.791 -0.952 1.00 95.75 85 GLU A O 1
ATOM 647 N N . ILE A 1 86 ? 9.401 -1.292 -2.630 1.00 97.12 86 ILE A N 1
ATOM 648 C CA . ILE A 1 86 ? 8.264 -0.506 -2.122 1.00 97.12 86 ILE A CA 1
ATOM 649 C C . ILE A 1 86 ? 7.010 -1.377 -2.017 1.00 97.12 86 ILE A C 1
ATOM 651 O O . ILE A 1 86 ? 6.258 -1.276 -1.047 1.00 97.12 86 ILE A O 1
ATOM 655 N N . HIS A 1 87 ? 6.773 -2.250 -2.998 1.00 96.69 87 HIS A N 1
ATOM 656 C CA . HIS A 1 87 ? 5.644 -3.170 -2.965 1.00 96.69 87 HIS A CA 1
ATOM 657 C C . HIS A 1 87 ? 5.740 -4.120 -1.765 1.00 96.69 87 HIS A C 1
ATOM 659 O O . HIS A 1 87 ? 4.767 -4.277 -1.028 1.00 96.69 87 HIS A O 1
ATOM 665 N N . CYS A 1 88 ? 6.912 -4.718 -1.536 1.00 96.56 88 CYS A N 1
ATOM 666 C CA . CYS A 1 88 ? 7.154 -5.595 -0.393 1.00 96.56 88 CYS A CA 1
ATOM 667 C C . CYS A 1 88 ? 6.968 -4.851 0.939 1.00 96.56 88 CYS A C 1
ATOM 669 O O . CYS A 1 88 ? 6.288 -5.352 1.837 1.00 96.56 88 CYS A O 1
ATOM 671 N N . GLN A 1 89 ? 7.488 -3.623 1.042 1.00 97.06 89 GLN A N 1
ATOM 672 C CA . GLN A 1 89 ? 7.324 -2.775 2.221 1.00 97.06 89 GLN A CA 1
ATOM 673 C C . GLN A 1 89 ? 5.844 -2.481 2.506 1.00 97.06 89 GLN A C 1
ATOM 675 O O . GLN A 1 89 ? 5.357 -2.792 3.593 1.00 97.06 89 GLN A O 1
ATOM 680 N N . ASN A 1 90 ? 5.110 -1.954 1.523 1.00 96.12 90 ASN A N 1
ATOM 681 C CA . ASN A 1 90 ? 3.687 -1.635 1.664 1.00 96.12 90 ASN A CA 1
ATOM 682 C C . ASN A 1 90 ? 2.863 -2.876 2.030 1.00 96.12 90 ASN A C 1
ATOM 684 O O . ASN A 1 90 ? 1.940 -2.813 2.844 1.00 96.12 90 ASN A O 1
ATOM 688 N N . GLN A 1 91 ? 3.199 -4.025 1.441 1.00 96.50 91 GLN A N 1
ATOM 689 C CA . GLN A 1 91 ? 2.531 -5.281 1.748 1.00 96.50 91 GLN A CA 1
ATOM 690 C C . GLN A 1 91 ? 2.800 -5.725 3.194 1.00 96.50 91 GLN A C 1
ATOM 692 O O . GLN A 1 91 ? 1.875 -6.173 3.879 1.00 96.50 91 GLN A O 1
ATOM 697 N N . GLY A 1 92 ? 4.035 -5.572 3.676 1.00 96.94 92 GLY A N 1
ATOM 698 C CA . GLY A 1 92 ? 4.411 -5.835 5.064 1.00 96.94 92 GLY A CA 1
ATOM 699 C C . GLY A 1 92 ? 3.682 -4.922 6.052 1.00 96.94 92 GLY A C 1
ATOM 700 O O . GLY A 1 92 ? 3.111 -5.407 7.032 1.00 96.94 92 GLY A O 1
ATOM 701 N N . GLU A 1 93 ? 3.622 -3.621 5.762 1.00 96.88 93 GLU A N 1
ATOM 702 C CA . GLU A 1 93 ? 2.875 -2.642 6.559 1.00 96.88 93 GLU A CA 1
ATOM 703 C C . GLU A 1 93 ? 1.385 -3.006 6.626 1.00 96.88 93 GLU A C 1
ATOM 705 O O . GLU A 1 93 ? 0.824 -3.113 7.718 1.00 96.88 93 GLU A O 1
ATOM 710 N N . MET A 1 94 ? 0.762 -3.332 5.487 1.00 95.81 94 MET A N 1
ATOM 711 C CA . MET A 1 94 ? -0.642 -3.754 5.432 1.00 95.81 94 MET A CA 1
ATOM 712 C C . MET A 1 94 ? -0.904 -5.024 6.256 1.00 95.81 94 MET A C 1
ATOM 714 O O . MET A 1 94 ? -1.904 -5.107 6.978 1.00 95.81 94 MET A O 1
ATOM 718 N N . MET A 1 95 ? -0.016 -6.020 6.178 1.00 95.12 95 MET A N 1
ATOM 719 C CA . MET A 1 95 ? -0.127 -7.240 6.984 1.00 95.12 95 MET A CA 1
ATOM 720 C C . MET A 1 95 ? 0.006 -6.949 8.484 1.00 95.12 95 MET A C 1
ATOM 722 O O . MET A 1 95 ? -0.769 -7.489 9.280 1.00 95.12 95 MET A O 1
ATOM 726 N N . SER A 1 96 ? 0.931 -6.067 8.865 1.00 96.06 96 SER A N 1
ATOM 727 C CA . SER A 1 96 ? 1.126 -5.632 10.250 1.00 96.06 96 SER A CA 1
ATOM 728 C C . SER A 1 96 ? -0.115 -4.921 10.798 1.00 96.06 96 SER A C 1
ATOM 730 O O . SER A 1 96 ? -0.656 -5.329 11.830 1.00 96.06 96 SER A O 1
ATOM 732 N N . THR A 1 97 ? -0.659 -3.941 10.065 1.00 96.25 97 THR A N 1
ATOM 733 C CA . THR A 1 97 ? -1.893 -3.235 10.445 1.00 96.25 97 THR A CA 1
ATOM 734 C C . THR A 1 97 ? -3.067 -4.199 10.579 1.00 96.25 97 THR A C 1
ATOM 736 O O . THR A 1 97 ? -3.822 -4.135 11.552 1.00 96.25 97 THR A O 1
ATOM 739 N N . ARG A 1 98 ? -3.207 -5.148 9.644 1.00 97.06 98 ARG A N 1
ATOM 740 C CA . ARG A 1 98 ? -4.276 -6.154 9.693 1.00 97.06 98 ARG A CA 1
ATOM 741 C C . ARG A 1 98 ? -4.153 -7.059 10.919 1.00 97.06 98 ARG A C 1
ATOM 743 O O . ARG A 1 98 ? -5.163 -7.368 11.549 1.00 97.06 98 ARG A O 1
ATOM 750 N N . SER A 1 99 ? -2.935 -7.468 11.270 1.00 96.88 99 SER A N 1
ATOM 751 C CA . SER A 1 99 ? -2.657 -8.268 12.468 1.00 96.88 99 SER A CA 1
ATOM 752 C C . SER A 1 99 ? -2.962 -7.498 13.758 1.00 96.88 99 SER A C 1
ATOM 754 O O . SER A 1 99 ? -3.632 -8.018 14.657 1.00 96.88 99 SER A O 1
ATOM 756 N N . MET A 1 100 ? -2.549 -6.229 13.826 1.00 97.00 100 MET A N 1
ATOM 757 C CA . MET A 1 100 ? -2.821 -5.342 14.958 1.00 97.00 100 MET A CA 1
ATOM 758 C C . MET A 1 100 ? -4.325 -5.144 15.162 1.00 97.00 100 MET A C 1
ATOM 760 O O . MET A 1 100 ? -4.821 -5.324 16.274 1.00 97.00 100 MET A O 1
ATOM 764 N N . PHE A 1 101 ? -5.060 -4.835 14.092 1.00 97.44 101 PHE A N 1
ATOM 765 C CA . PHE A 1 101 ? -6.506 -4.640 14.157 1.00 97.44 101 PHE A CA 1
ATOM 766 C C . PHE A 1 101 ? -7.231 -5.916 14.592 1.00 97.44 101 PHE A C 1
ATOM 768 O O . PHE A 1 101 ? -8.089 -5.880 15.472 1.00 97.44 101 PHE A O 1
ATOM 775 N N . ARG A 1 102 ? -6.834 -7.070 14.043 1.00 96.75 102 ARG A N 1
ATOM 776 C CA . ARG A 1 102 ? -7.401 -8.364 14.436 1.00 96.75 102 ARG A CA 1
ATOM 777 C C . ARG A 1 102 ? -7.162 -8.667 15.914 1.00 96.75 102 ARG A C 1
ATOM 779 O O . ARG A 1 102 ? -8.101 -9.012 16.621 1.00 96.75 102 ARG A O 1
ATOM 786 N N . SER A 1 103 ? -5.949 -8.421 16.402 1.00 96.31 103 SER A N 1
ATOM 787 C CA . SER A 1 103 ? -5.613 -8.576 17.821 1.00 96.31 103 SER A CA 1
ATOM 788 C C . SER A 1 103 ? -6.435 -7.647 18.722 1.00 96.31 103 SER A C 1
ATOM 790 O O . SER A 1 103 ? -6.832 -8.040 19.818 1.00 96.31 103 SER A O 1
ATOM 792 N N . GLN A 1 104 ? -6.702 -6.411 18.287 1.00 96.00 104 GLN A N 1
ATOM 793 C CA . GLN A 1 104 ? -7.570 -5.489 19.025 1.00 96.00 104 GLN A CA 1
ATOM 794 C C . GLN A 1 104 ? -9.017 -5.983 19.073 1.00 96.00 104 GLN A C 1
ATOM 796 O O . GLN A 1 104 ? -9.616 -5.978 20.148 1.00 96.00 104 GLN A O 1
ATOM 801 N N . LEU A 1 105 ? -9.558 -6.455 17.947 1.00 97.00 105 LEU A N 1
ATOM 802 C CA . LEU A 1 105 ? -10.896 -7.044 17.909 1.00 97.00 105 LEU A CA 1
ATOM 803 C C . LEU A 1 105 ? -11.003 -8.262 18.825 1.00 97.00 105 LEU A C 1
ATOM 805 O O . LEU A 1 105 ? -11.970 -8.363 19.573 1.00 97.00 105 LEU A O 1
ATOM 809 N N . ASP A 1 106 ? -9.996 -9.135 18.838 1.00 96.12 106 ASP A N 1
ATOM 810 C CA . ASP A 1 106 ? -9.978 -10.308 19.714 1.00 96.12 106 ASP A CA 1
ATOM 811 C C . ASP A 1 106 ? -9.966 -9.906 21.198 1.00 96.12 106 ASP A C 1
ATOM 813 O O . ASP A 1 106 ? -10.692 -10.487 22.009 1.00 96.12 106 ASP A O 1
ATOM 817 N N . ARG A 1 107 ? -9.216 -8.855 21.562 1.00 95.44 107 ARG A N 1
ATOM 818 C CA . ARG A 1 107 ? -9.226 -8.290 22.925 1.00 95.44 107 ARG A CA 1
ATOM 819 C C . ARG A 1 107 ? -10.594 -7.727 23.299 1.00 95.44 107 ARG A C 1
ATOM 821 O O . ARG A 1 107 ? -11.064 -8.004 24.399 1.00 95.44 107 ARG A O 1
ATOM 828 N N . ILE A 1 108 ? -11.234 -6.977 22.398 1.00 95.25 108 ILE A N 1
ATOM 829 C CA . ILE A 1 108 ? -12.580 -6.422 22.611 1.00 95.25 108 ILE A CA 1
ATOM 830 C C . ILE A 1 108 ? -13.608 -7.547 22.730 1.00 95.25 108 ILE A C 1
ATOM 832 O O . ILE A 1 108 ? -14.450 -7.527 23.618 1.00 95.25 108 ILE A O 1
ATOM 836 N N . HIS A 1 109 ? -13.535 -8.564 21.875 1.00 93.88 109 HIS A N 1
ATOM 837 C CA . HIS A 1 109 ? -14.418 -9.723 21.954 1.00 93.88 109 HIS A CA 1
ATOM 838 C C . HIS A 1 109 ? -14.222 -10.481 23.266 1.00 93.88 109 HIS A C 1
ATOM 840 O O . HIS A 1 109 ? -15.195 -10.926 23.872 1.00 93.88 109 HIS A O 1
ATOM 846 N N . SER A 1 110 ? -12.978 -10.618 23.724 1.00 92.56 110 SER A N 1
ATOM 847 C CA . SER A 1 110 ? -12.670 -11.244 25.006 1.00 92.56 110 SER A CA 1
ATOM 848 C C . SER A 1 110 ? -13.216 -10.434 26.184 1.00 92.56 110 SER A C 1
ATOM 850 O O . SER A 1 110 ? -13.840 -11.013 27.073 1.00 92.56 110 SER A O 1
ATOM 852 N N . SER A 1 111 ? -13.022 -9.111 26.202 1.00 90.75 111 SER A N 1
ATOM 853 C CA . SER A 1 111 ? -13.550 -8.251 27.270 1.00 90.75 111 SER A CA 1
ATOM 854 C C . SER A 1 111 ? -15.077 -8.157 27.236 1.00 90.75 111 SER A C 1
ATOM 856 O O . SER A 1 111 ? -15.719 -8.169 28.280 1.00 90.75 111 SER A O 1
ATOM 858 N N . LEU A 1 112 ? -15.689 -8.145 26.053 1.00 92.06 112 LEU A N 1
ATOM 859 C CA . LEU A 1 112 ? -17.141 -8.170 25.914 1.00 92.06 112 LEU A CA 1
ATOM 860 C C . LEU A 1 112 ? -17.727 -9.491 26.414 1.00 92.06 112 LEU A C 1
ATOM 862 O O . LEU A 1 112 ? -18.721 -9.481 27.133 1.00 92.06 112 LEU A O 1
ATOM 866 N N . LYS A 1 113 ? -17.106 -10.629 26.079 1.00 91.44 113 LYS A N 1
ATOM 867 C CA . LYS A 1 113 ? -17.522 -11.938 26.601 1.00 91.44 113 LYS A CA 1
ATOM 868 C C . LYS A 1 113 ? -17.439 -11.980 28.120 1.00 91.44 113 LYS A C 1
ATOM 870 O O . LYS A 1 113 ? -18.367 -12.478 28.746 1.00 91.44 113 LYS A O 1
ATOM 875 N N . SER A 1 114 ? -16.372 -11.448 28.718 1.00 81.12 114 SER A N 1
ATOM 876 C CA . SER A 1 114 ? -16.263 -11.434 30.177 1.00 81.12 114 SER A CA 1
ATOM 877 C C . SER A 1 114 ? -17.331 -10.550 30.822 1.00 81.12 114 SER A C 1
ATOM 879 O O . SER A 1 114 ? -17.912 -10.974 31.811 1.00 81.12 114 SER A O 1
ATOM 881 N N . ILE A 1 115 ? -17.669 -9.394 30.236 1.00 80.12 115 ILE A N 1
ATOM 882 C CA . ILE A 1 115 ? -18.772 -8.535 30.705 1.00 80.12 115 ILE A CA 1
ATOM 883 C C . ILE A 1 115 ? -20.131 -9.230 30.538 1.00 80.12 115 ILE A C 1
ATOM 885 O O . ILE A 1 115 ? -20.934 -9.231 31.463 1.00 80.12 115 ILE A O 1
ATOM 889 N N . ALA A 1 116 ? -20.392 -9.851 29.386 1.00 77.81 116 ALA A N 1
ATOM 890 C CA . ALA A 1 116 ? -21.663 -10.522 29.106 1.00 77.81 116 ALA A CA 1
ATOM 891 C C . ALA A 1 116 ? -21.899 -11.755 29.995 1.00 77.81 116 ALA A C 1
ATOM 893 O O . ALA A 1 116 ? -23.044 -12.111 30.262 1.00 77.81 116 ALA A O 1
ATOM 894 N N . ILE A 1 117 ? -20.821 -12.405 30.442 1.00 76.56 117 ILE A N 1
ATOM 895 C CA . ILE A 1 117 ? -20.860 -13.593 31.304 1.00 76.56 117 ILE A CA 1
ATOM 896 C C . ILE A 1 117 ? -20.759 -13.211 32.791 1.00 76.56 117 ILE A C 1
ATOM 898 O O . ILE A 1 117 ? -20.940 -14.079 33.644 1.00 76.56 117 ILE A O 1
ATOM 902 N N . GLN A 1 118 ? -20.527 -11.935 33.144 1.00 66.31 118 GLN A N 1
ATOM 903 C CA . GLN A 1 118 ? -20.588 -11.525 34.547 1.00 66.31 118 GLN A CA 1
ATOM 904 C C . GLN A 1 118 ? -21.988 -11.838 35.090 1.00 66.31 118 GLN A C 1
ATOM 906 O O . GLN A 1 118 ? -22.973 -11.275 34.599 1.00 66.31 118 GLN A O 1
ATOM 911 N N . PRO A 1 119 ? -22.110 -12.723 36.100 1.00 64.44 119 PRO A N 1
ATOM 912 C CA . PRO A 1 119 ? -23.380 -12.915 36.764 1.00 64.44 119 PRO A CA 1
ATOM 913 C C . PRO A 1 119 ? -23.766 -11.560 37.342 1.00 64.44 119 PRO A C 1
ATOM 915 O O . PRO A 1 119 ? -23.025 -10.987 38.143 1.00 64.44 119 PRO A O 1
ATOM 918 N N . VAL A 1 120 ? -24.902 -11.020 36.901 1.00 66.06 120 VAL A N 1
ATOM 919 C CA . VAL A 1 120 ? -25.468 -9.811 37.491 1.00 66.06 120 VAL A CA 1
ATOM 920 C C . VAL A 1 120 ? -25.813 -10.169 38.930 1.00 66.06 120 VAL A C 1
ATOM 922 O O . VAL A 1 120 ? -26.902 -10.663 39.220 1.00 66.06 120 VAL A O 1
ATOM 925 N N . VAL A 1 121 ? -24.874 -9.931 39.846 1.00 57.03 121 VAL A N 1
ATOM 926 C CA . VAL A 1 121 ? -25.154 -9.877 41.273 1.00 57.03 121 VAL A CA 1
ATOM 927 C C . VAL A 1 121 ? -25.968 -8.609 41.447 1.00 57.03 121 VAL A C 1
ATOM 929 O O . VAL A 1 121 ? -25.455 -7.532 41.744 1.00 57.03 121 VAL A O 1
ATOM 932 N N . ARG A 1 122 ? -27.278 -8.725 41.214 1.00 53.94 122 ARG A N 1
ATOM 933 C CA . ARG A 1 122 ? -28.214 -7.831 41.873 1.00 53.94 122 ARG A CA 1
ATOM 934 C C . ARG A 1 122 ? -27.951 -8.103 43.339 1.00 53.94 122 ARG A C 1
ATOM 936 O O . ARG A 1 122 ? -28.325 -9.163 43.832 1.00 53.94 122 ARG A O 1
ATOM 943 N N . SER A 1 123 ? -27.222 -7.206 43.998 1.00 45.25 123 SER A N 1
ATOM 944 C CA . SER A 1 123 ? -27.254 -7.153 45.447 1.00 45.25 123 SER A CA 1
ATOM 945 C C . SER A 1 123 ? -28.733 -7.054 45.778 1.00 45.25 123 SER A C 1
ATOM 947 O O . SER A 1 123 ? -29.369 -6.025 45.541 1.00 45.25 123 S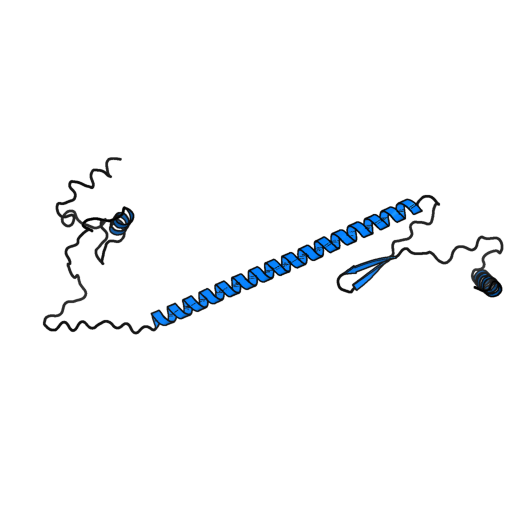ER A O 1
ATOM 949 N N . SER A 1 124 ? -29.317 -8.185 46.169 1.00 48.97 124 SER A N 1
ATOM 950 C CA . SER A 1 124 ? -30.589 -8.204 46.849 1.00 48.97 124 SER A CA 1
ATOM 951 C C . SER A 1 124 ? -30.285 -7.452 48.122 1.00 48.97 124 SER A C 1
ATOM 953 O O . SER A 1 124 ? -29.799 -8.037 49.088 1.00 48.97 124 SER A O 1
ATOM 955 N N . ILE A 1 125 ? -30.493 -6.138 48.080 1.00 51.72 125 ILE A N 1
ATOM 956 C CA . ILE A 1 125 ? -30.619 -5.326 49.269 1.00 51.72 125 ILE A CA 1
ATOM 957 C C . ILE A 1 125 ? -31.722 -6.037 50.046 1.00 51.72 125 ILE A C 1
ATOM 959 O O . ILE A 1 125 ? -32.898 -5.942 49.704 1.00 51.72 125 ILE A O 1
ATOM 963 N N . GLN A 1 126 ? -31.324 -6.838 51.034 1.00 42.91 126 GLN A N 1
ATOM 964 C CA . GLN A 1 126 ? -32.190 -7.209 52.132 1.00 42.91 126 GLN A CA 1
ATOM 965 C C . GLN A 1 126 ? -32.530 -5.885 52.808 1.00 42.91 126 GLN A C 1
ATOM 967 O O . GLN A 1 126 ? -31.861 -5.437 53.733 1.00 42.91 126 GLN A O 1
ATOM 972 N N . THR A 1 127 ? -33.557 -5.216 52.292 1.00 40.84 127 THR A N 1
ATOM 973 C CA . THR A 1 127 ? -34.349 -4.296 53.082 1.00 40.84 127 THR A CA 1
ATOM 974 C C . THR A 1 127 ? -35.062 -5.183 54.087 1.00 40.84 127 THR A C 1
ATOM 976 O O . THR A 1 127 ? -36.144 -5.715 53.832 1.00 40.84 127 THR A O 1
ATOM 979 N N . SER A 1 128 ? -34.409 -5.415 55.222 1.00 43.41 128 SER A N 1
ATOM 980 C CA . SER A 1 128 ? -35.146 -5.714 56.432 1.00 43.41 128 SER A CA 1
ATOM 981 C C . SER A 1 128 ? -36.202 -4.622 56.588 1.00 43.41 128 SER A C 1
ATOM 983 O O . SER A 1 128 ? -35.869 -3.440 56.652 1.00 43.41 128 SER A O 1
ATOM 985 N N . ASN A 1 129 ? -37.447 -5.074 56.655 1.00 43.41 129 ASN A N 1
ATOM 986 C CA . ASN A 1 129 ? -38.641 -4.358 57.078 1.00 43.41 129 ASN A CA 1
ATOM 987 C C . ASN A 1 129 ? -39.419 -3.537 56.035 1.00 43.41 129 ASN A C 1
ATOM 989 O O . ASN A 1 129 ? -39.110 -2.397 55.715 1.00 43.41 129 ASN A O 1
ATOM 993 N N . MET A 1 130 ? -40.568 -4.146 55.719 1.00 40.69 130 MET A N 1
ATOM 994 C CA . MET A 1 130 ? -41.894 -3.567 55.496 1.00 40.69 130 MET A CA 1
ATOM 995 C C . MET A 1 130 ? -42.207 -2.884 54.161 1.00 40.69 130 MET A C 1
ATOM 997 O O . MET A 1 130 ? -41.830 -1.751 53.903 1.00 40.69 130 MET A O 1
ATOM 1001 N N . GLY A 1 131 ? -43.099 -3.554 53.420 1.00 37.75 131 GLY A N 1
ATOM 1002 C CA . GLY A 1 131 ? -44.110 -2.911 52.578 1.00 37.75 131 GLY A CA 1
ATOM 1003 C C . GLY A 1 131 ? -43.675 -2.689 51.138 1.00 37.75 131 GLY A C 1
ATOM 1004 O O . GLY A 1 131 ? -42.955 -1.747 50.841 1.00 37.75 131 GLY A O 1
ATOM 1005 N N . GLY A 1 132 ? -44.136 -3.564 50.240 1.00 39.03 132 GLY A N 1
ATOM 1006 C CA . GLY A 1 132 ? -43.750 -3.600 48.831 1.00 39.03 132 GLY A CA 1
ATOM 1007 C C . GLY A 1 132 ? -43.842 -2.251 48.114 1.00 39.03 132 GLY A C 1
ATOM 1008 O O . GLY A 1 132 ? -44.918 -1.673 47.984 1.00 39.03 132 GLY A O 1
ATOM 1009 N N . ALA A 1 133 ? -42.703 -1.808 47.583 1.00 35.94 133 ALA A N 1
ATOM 1010 C CA . ALA A 1 133 ? -42.609 -0.714 46.631 1.00 35.94 133 ALA A CA 1
ATOM 1011 C C . ALA A 1 133 ? -42.339 -1.279 45.229 1.00 35.94 133 ALA A C 1
ATOM 1013 O O . ALA A 1 133 ? -41.300 -1.875 44.946 1.00 35.94 133 ALA A O 1
ATOM 1014 N N . SER A 1 134 ? -43.349 -1.094 44.384 1.00 37.09 134 SER A N 1
ATOM 1015 C CA . SER A 1 134 ? -43.372 -1.280 42.937 1.00 37.09 134 SER A CA 1
ATOM 1016 C C . SER A 1 134 ? -42.292 -0.448 42.220 1.00 37.09 134 SER A C 1
ATOM 1018 O O . SER A 1 134 ? -41.791 0.532 42.765 1.00 37.09 134 SER A O 1
ATOM 1020 N N . LEU A 1 135 ? -41.980 -0.820 40.973 1.00 45.00 135 LEU A N 1
ATOM 1021 C CA . LEU A 1 135 ? -41.046 -0.210 40.007 1.00 45.00 135 LEU A CA 1
ATOM 1022 C C . LEU A 1 135 ? -41.418 1.228 39.568 1.00 45.00 135 LEU A C 1
ATOM 1024 O O . LEU A 1 135 ? -41.323 1.578 38.394 1.00 45.00 135 LEU A O 1
ATOM 1028 N N . VAL A 1 136 ? -41.840 2.089 40.489 1.00 42.84 136 VAL A N 1
ATOM 1029 C CA . VAL A 1 136 ? -42.248 3.463 40.198 1.00 42.84 136 VAL A CA 1
ATOM 1030 C C . VAL A 1 136 ? -41.581 4.392 41.198 1.00 42.84 136 VAL A C 1
ATOM 1032 O O . VAL A 1 136 ? -41.846 4.324 42.391 1.00 42.84 136 VAL A O 1
ATOM 1035 N N . ALA A 1 137 ? -40.727 5.266 40.667 1.00 44.03 137 ALA A N 1
ATOM 1036 C CA . ALA A 1 137 ? -40.318 6.526 41.269 1.00 44.03 137 ALA A CA 1
ATOM 1037 C C . ALA A 1 137 ? -39.910 6.455 42.752 1.00 44.03 137 ALA A C 1
ATOM 1039 O O . ALA A 1 137 ? -40.688 6.770 43.653 1.00 44.03 137 ALA A O 1
ATOM 1040 N N . ALA A 1 138 ? -38.612 6.255 42.999 1.00 40.69 138 ALA A N 1
ATOM 1041 C CA . ALA A 1 138 ? -38.009 7.068 44.042 1.00 40.69 138 ALA A CA 1
ATOM 1042 C C . ALA A 1 138 ? -38.180 8.522 43.582 1.00 40.69 138 ALA A C 1
ATOM 1044 O O . ALA A 1 138 ? -37.421 9.014 42.748 1.00 40.69 138 ALA A O 1
ATOM 1045 N N . VAL A 1 139 ? -39.226 9.180 44.084 1.00 45.28 139 VAL A N 1
ATOM 1046 C CA . VAL A 1 139 ? -39.408 10.633 44.055 1.00 45.28 139 VAL A CA 1
ATOM 1047 C C . VAL A 1 139 ? -38.320 11.227 44.955 1.00 45.28 139 VAL A C 1
ATOM 1049 O O . VAL A 1 139 ? -38.567 11.805 46.010 1.00 45.28 139 VAL A O 1
ATOM 1052 N N . GLY A 1 140 ? -37.064 11.025 44.559 1.00 49.22 140 GLY A N 1
ATOM 1053 C CA . GLY A 1 140 ? -35.989 11.916 44.918 1.00 49.22 140 GLY A CA 1
ATOM 1054 C C . GLY A 1 140 ? -36.365 13.248 44.300 1.00 49.22 140 GLY A C 1
ATOM 1055 O O . GLY A 1 140 ? -36.652 13.326 43.106 1.00 49.22 140 GLY A O 1
ATOM 1056 N N . LYS A 1 141 ? -36.469 14.277 45.138 1.00 55.66 141 LYS A N 1
ATOM 1057 C CA . LYS A 1 141 ? -36.756 15.645 44.715 1.00 55.66 141 LYS A CA 1
ATOM 1058 C C . LYS A 1 141 ? -35.900 15.944 43.483 1.00 55.66 141 LYS A C 1
ATOM 1060 O O . LYS A 1 141 ? -34.678 15.837 43.574 1.00 55.66 141 LYS A O 1
ATOM 1065 N N . VAL A 1 142 ? -36.536 16.251 42.353 1.00 60.47 142 VAL A N 1
ATOM 1066 C CA . VAL A 1 142 ? -35.824 16.521 41.104 1.00 60.47 142 VAL A CA 1
ATOM 1067 C C . VAL A 1 142 ? -34.916 17.723 41.371 1.00 60.47 142 VAL A C 1
ATOM 1069 O O . VAL A 1 142 ? -35.399 18.820 41.647 1.00 60.47 142 VAL A O 1
ATOM 1072 N N . GLN A 1 143 ? -33.606 17.492 41.442 1.00 64.44 143 GLN A N 1
ATOM 1073 C CA . GLN A 1 143 ? -32.633 18.500 41.850 1.00 64.44 143 GLN A CA 1
ATOM 1074 C C . GLN A 1 143 ? -31.608 18.675 40.749 1.00 64.44 143 GLN A C 1
ATOM 1076 O O . GLN A 1 143 ? -30.979 17.706 40.323 1.00 64.44 143 GLN A O 1
ATOM 1081 N N . LEU A 1 144 ? -31.453 19.929 40.332 1.00 70.88 144 LEU A N 1
ATOM 1082 C CA . LEU A 1 144 ? -30.349 20.329 39.484 1.00 70.88 144 LEU A CA 1
ATOM 1083 C C . LEU A 1 144 ? -29.044 20.357 40.289 1.00 70.88 144 LEU A C 1
ATOM 1085 O O . LEU A 1 144 ? -29.058 20.516 41.520 1.00 70.88 144 LEU A O 1
ATOM 1089 N N . SER A 1 145 ? -27.910 20.229 39.607 1.00 71.69 145 SER A N 1
ATOM 1090 C CA . SER A 1 145 ? -26.601 20.390 40.230 1.00 71.69 145 SER A CA 1
ATOM 1091 C C . SER A 1 145 ? -26.483 21.776 40.885 1.00 71.69 145 SER A C 1
ATOM 1093 O O . SER A 1 145 ? -26.824 22.811 40.318 1.00 71.69 145 SER A 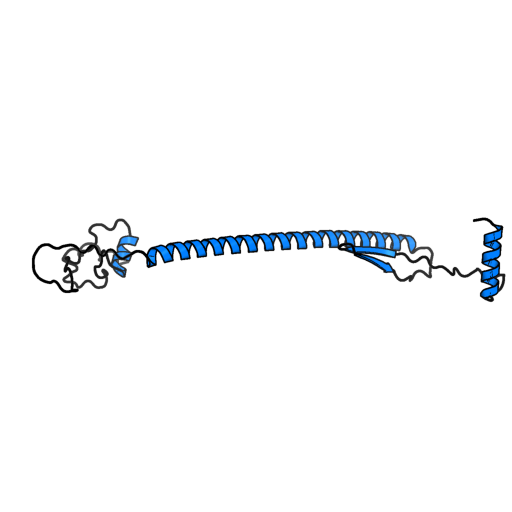O 1
ATOM 1095 N N . LYS A 1 146 ? -26.009 21.823 42.139 1.00 69.44 146 LYS A N 1
ATOM 1096 C CA . LYS A 1 146 ? -25.908 23.087 42.903 1.00 69.44 146 LYS A CA 1
ATOM 1097 C C . LYS A 1 146 ? -24.819 24.029 42.371 1.00 69.44 146 LYS A C 1
ATOM 1099 O O . LYS A 1 146 ? -24.835 25.216 42.693 1.00 69.44 146 LYS A O 1
ATOM 1104 N N . ARG A 1 147 ? -23.834 23.483 41.655 1.00 70.75 147 ARG A N 1
ATOM 1105 C CA . ARG A 1 147 ? -22.669 24.181 41.096 1.00 70.75 147 ARG A CA 1
ATOM 1106 C C . ARG A 1 147 ? -22.055 23.286 40.006 1.00 70.75 147 ARG A C 1
ATOM 1108 O O . ARG A 1 147 ? -21.207 22.459 40.350 1.00 70.75 147 ARG A O 1
ATOM 1115 N N . PRO A 1 148 ? -22.498 23.385 38.741 1.00 77.31 148 PRO A N 1
ATOM 1116 C CA . PRO A 1 148 ? -21.809 22.701 37.651 1.00 77.31 148 PRO A CA 1
ATOM 1117 C C . PRO A 1 148 ? -20.368 23.217 37.599 1.00 77.31 148 PRO A C 1
ATOM 1119 O O . PRO A 1 148 ? -20.129 24.418 37.760 1.00 77.31 148 PRO A O 1
ATOM 1122 N N . ARG A 1 149 ? -19.397 22.312 37.466 1.00 76.25 149 ARG A N 1
ATOM 1123 C CA . ARG A 1 149 ? -17.974 22.683 37.433 1.00 76.25 149 ARG A CA 1
ATOM 1124 C C . ARG A 1 149 ? -17.582 23.301 36.097 1.00 76.25 149 ARG A C 1
ATOM 1126 O O . ARG A 1 149 ? -16.664 24.112 36.067 1.00 76.25 149 ARG A O 1
ATOM 1133 N N . ASP A 1 150 ? -18.278 22.916 35.031 1.00 82.50 150 ASP A N 1
ATOM 1134 C CA . ASP A 1 150 ? -17.991 23.314 33.657 1.00 82.50 150 ASP A CA 1
ATOM 1135 C C . ASP A 1 150 ? -19.286 23.441 32.832 1.00 82.50 150 ASP A C 1
ATOM 1137 O O . ASP A 1 150 ? -20.308 22.823 33.147 1.00 82.50 150 ASP A O 1
ATOM 1141 N N . LEU A 1 151 ? -19.235 24.219 31.749 1.00 83.38 151 LEU A N 1
ATOM 1142 C CA . LEU A 1 151 ? -20.336 24.421 30.805 1.00 83.38 151 LEU A CA 1
ATOM 1143 C C . LEU A 1 151 ? -20.806 23.096 30.190 1.00 83.38 151 LEU A C 1
ATOM 1145 O O . LEU A 1 151 ? -21.997 22.906 29.945 1.00 83.38 151 LEU A O 1
ATOM 1149 N N . TYR A 1 152 ? -19.882 22.153 30.003 1.00 81.94 152 TYR A N 1
ATOM 1150 C CA . TYR A 1 152 ? -20.196 20.810 29.529 1.00 81.94 152 TYR A CA 1
ATOM 1151 C C . TYR A 1 152 ? -21.120 20.042 30.488 1.00 81.94 152 TYR A C 1
ATOM 1153 O O . TYR A 1 152 ? -22.052 19.374 30.039 1.00 81.94 152 TYR A O 1
ATOM 1161 N N . GLU A 1 153 ? -20.916 20.156 31.806 1.00 81.69 153 GLU A N 1
ATOM 1162 C CA . GLU A 1 153 ? -21.790 19.510 32.795 1.00 81.69 153 GLU A CA 1
ATOM 1163 C C . GLU A 1 153 ? -23.198 20.111 32.766 1.00 81.69 153 GLU A C 1
ATOM 1165 O O . GLU A 1 153 ? -24.177 19.368 32.834 1.00 81.69 153 GLU A O 1
ATOM 1170 N N . LEU A 1 154 ? -23.296 21.432 32.589 1.00 82.62 154 LEU A N 1
ATOM 1171 C CA . LEU A 1 154 ? -24.570 22.138 32.473 1.00 82.62 154 LEU A CA 1
ATOM 1172 C C . LEU A 1 154 ? -25.343 21.719 31.213 1.00 82.62 154 LEU A C 1
ATOM 1174 O O . LEU A 1 154 ? -26.531 21.410 31.293 1.00 82.62 154 LEU A O 1
ATOM 1178 N N . TRP A 1 155 ? -24.676 21.667 30.056 1.00 85.81 155 TRP A N 1
ATOM 1179 C CA . TRP A 1 155 ? -25.299 21.215 28.808 1.00 85.81 155 TRP A CA 1
ATOM 1180 C C . TRP A 1 155 ? -25.744 19.751 28.898 1.00 85.81 155 TRP A C 1
ATOM 1182 O O . TRP A 1 155 ? -26.870 19.410 28.534 1.00 85.81 155 TRP A O 1
ATOM 1192 N N . LYS A 1 156 ? -24.897 18.883 29.460 1.00 82.88 156 LYS A N 1
ATOM 1193 C CA . LYS A 1 156 ? -25.213 17.464 29.647 1.00 82.88 156 LYS A CA 1
ATOM 1194 C C . LYS A 1 156 ? -26.423 17.267 30.561 1.00 82.88 156 LYS A C 1
ATOM 1196 O O . LYS A 1 156 ? -27.292 16.448 30.270 1.00 82.88 156 LYS A O 1
ATOM 1201 N N . GLU A 1 157 ? -26.500 18.019 31.652 1.00 83.81 157 GLU A N 1
ATOM 1202 C CA . GLU A 1 157 ? -27.653 18.026 32.552 1.00 83.81 157 GLU A CA 1
ATOM 1203 C C . GLU A 1 157 ? -28.924 18.550 31.857 1.00 83.81 157 GLU A C 1
ATOM 1205 O O . GLU A 1 157 ? -30.017 18.013 32.066 1.00 83.81 157 GLU A O 1
ATOM 1210 N N . TYR A 1 158 ? -28.785 19.550 30.981 1.00 81.00 158 TYR A N 1
ATOM 1211 C CA . TYR A 1 158 ? -29.890 20.095 30.197 1.00 81.00 158 TYR A CA 1
ATOM 1212 C C . TYR A 1 158 ? -30.456 19.103 29.176 1.00 81.00 158 TYR A C 1
ATOM 1214 O O . TYR A 1 158 ? -31.679 18.973 29.074 1.00 81.00 158 TYR A O 1
ATOM 1222 N N . GLU A 1 159 ? -29.598 18.382 28.451 1.00 83.62 159 GLU A N 1
ATOM 1223 C CA . GLU A 1 159 ? -30.033 17.437 27.419 1.00 83.62 159 GLU A CA 1
ATOM 1224 C C . GLU A 1 159 ? -30.434 16.065 27.960 1.00 83.62 159 GLU A C 1
ATOM 1226 O O . GLU A 1 159 ? -31.436 15.507 27.501 1.00 83.62 159 GLU A O 1
ATOM 1231 N N . PHE A 1 160 ? -29.678 15.540 28.931 1.00 82.19 160 PHE A N 1
ATOM 1232 C CA . PHE A 1 160 ? -29.774 14.145 29.378 1.00 82.19 160 PHE A CA 1
ATOM 1233 C C . PHE A 1 160 ? -30.199 13.985 30.843 1.00 82.19 160 PHE A C 1
ATOM 1235 O O . PHE A 1 160 ? -30.713 12.929 31.207 1.00 82.19 160 PHE A O 1
ATOM 1242 N N . GLY A 1 161 ? -30.033 15.016 31.675 1.00 79.88 161 GLY A N 1
ATOM 1243 C CA . GLY A 1 161 ? -30.305 14.950 33.113 1.00 79.88 161 GLY A CA 1
ATOM 1244 C C . GLY A 1 161 ? -29.148 14.369 33.929 1.00 79.88 161 GLY A C 1
ATOM 1245 O O . GLY A 1 161 ? -28.115 13.952 33.404 1.00 79.88 161 GLY A O 1
ATOM 1246 N N . LEU A 1 162 ? -29.313 14.361 35.253 1.00 76.56 162 LEU A N 1
ATOM 1247 C CA . LEU A 1 162 ? -28.320 13.868 36.212 1.00 76.56 162 LEU A CA 1
ATOM 1248 C C . LEU A 1 162 ? -28.900 12.751 37.079 1.00 76.56 162 LEU A C 1
ATOM 1250 O O . LEU A 1 162 ? -30.008 12.866 37.594 1.00 76.56 162 LEU A O 1
ATOM 1254 N N . GLY A 1 163 ? -28.126 11.682 37.289 1.00 70.56 163 GLY A N 1
ATOM 1255 C CA . GLY A 1 163 ? -28.406 10.683 38.330 1.00 70.56 163 GLY A CA 1
ATOM 1256 C C . GLY A 1 163 ? -29.741 9.940 38.200 1.00 70.56 163 GLY A C 1
ATOM 1257 O O . GLY A 1 163 ? -30.307 9.554 39.216 1.00 70.56 163 GLY A O 1
ATOM 1258 N N . GLY A 1 164 ? -30.255 9.758 36.978 1.00 68.38 164 GLY A N 1
ATOM 1259 C CA . GLY A 1 164 ? -31.556 9.117 36.734 1.00 68.38 164 GLY A CA 1
ATOM 1260 C C . GLY A 1 164 ? -32.755 10.068 36.803 1.00 68.38 164 GLY A C 1
ATOM 1261 O O . GLY A 1 164 ? -33.891 9.620 36.669 1.00 68.38 164 GLY A O 1
ATOM 1262 N N . ASN A 1 165 ? -32.517 11.372 36.972 1.00 75.06 165 ASN A N 1
ATOM 1263 C CA . ASN A 1 165 ? -33.547 12.396 36.837 1.00 75.06 165 ASN A CA 1
ATOM 1264 C C . ASN A 1 165 ? -33.794 12.742 35.366 1.00 75.06 165 ASN A C 1
ATOM 1266 O O . ASN A 1 165 ? -32.908 12.615 34.519 1.00 75.06 165 ASN A O 1
ATOM 1270 N N . LYS A 1 166 ? -35.001 13.239 35.078 1.00 80.31 166 LYS A N 1
ATOM 1271 C CA . LYS A 1 166 ? -35.347 13.787 33.762 1.00 80.31 166 LYS A CA 1
ATOM 1272 C C . LYS A 1 166 ? -34.422 14.962 33.390 1.00 80.31 166 LYS A C 1
ATOM 1274 O O . LYS A 1 166 ? -33.932 15.645 34.289 1.00 80.31 166 LYS A O 1
ATOM 1279 N N . PRO A 1 167 ? -34.182 15.214 32.094 1.00 82.81 167 PRO A N 1
ATOM 1280 C CA . PRO A 1 167 ? -33.334 16.318 31.647 1.00 82.81 167 PRO A CA 1
ATOM 1281 C C . PRO A 1 167 ? -33.925 17.682 32.005 1.00 82.81 167 PRO A C 1
ATOM 1283 O O . PRO A 1 167 ? -35.151 17.826 32.061 1.00 82.81 167 PRO A O 1
ATOM 1286 N N . ALA A 1 168 ? -33.062 18.688 32.213 1.00 78.31 168 ALA A N 1
ATOM 1287 C CA . ALA A 1 168 ? -33.485 20.013 32.685 1.00 78.31 168 ALA A CA 1
ATOM 1288 C C . ALA A 1 168 ? -34.530 20.675 31.769 1.00 78.31 168 ALA A C 1
ATOM 1290 O O . ALA A 1 168 ? -35.440 21.338 32.255 1.00 78.31 168 ALA A O 1
ATOM 1291 N N . LYS A 1 169 ? -34.479 20.409 30.456 1.00 78.88 169 LYS A N 1
ATOM 1292 C CA . LYS A 1 169 ? -35.466 20.891 29.470 1.00 78.88 169 LYS A CA 1
ATOM 1293 C C . LYS A 1 169 ? -36.912 20.415 29.701 1.00 78.88 169 LYS A C 1
ATOM 1295 O O . LYS A 1 169 ? -37.834 20.950 29.096 1.00 78.88 169 LYS A O 1
ATOM 1300 N N . HIS A 1 170 ? -37.118 19.382 30.520 1.00 79.69 170 HIS A N 1
ATOM 1301 C CA . HIS A 1 170 ? -38.434 18.803 30.827 1.00 79.69 170 HIS A CA 1
ATOM 1302 C C . HIS A 1 170 ? -38.891 19.085 32.267 1.00 79.69 170 HIS A C 1
ATOM 1304 O O . HIS A 1 170 ? -39.814 18.435 32.778 1.00 79.69 170 HIS A O 1
ATOM 1310 N N . PHE A 1 171 ? -38.237 20.021 32.952 1.00 76.50 171 PHE A N 1
ATOM 1311 C CA . PHE A 1 171 ? -38.705 20.500 34.244 1.00 76.50 171 PHE A CA 1
ATOM 1312 C C . PHE A 1 171 ? -39.882 21.447 34.033 1.00 76.50 171 PHE A C 1
ATOM 1314 O O . PHE A 1 171 ? -39.895 22.286 33.138 1.00 76.50 171 PHE A O 1
ATOM 1321 N N . THR A 1 172 ? -40.904 21.282 34.861 1.00 74.56 172 THR A N 1
ATOM 1322 C CA . THR A 1 172 ? -42.039 22.204 34.907 1.00 74.56 172 THR A CA 1
ATOM 1323 C C . THR A 1 172 ? -41.687 23.408 35.781 1.00 74.56 172 THR A C 1
ATOM 1325 O O . THR A 1 172 ? -40.838 23.312 36.667 1.00 74.56 172 THR A O 1
ATOM 1328 N N . GLU A 1 173 ? -42.357 24.546 35.589 1.00 66.00 173 GLU A N 1
ATOM 1329 C CA . GLU A 1 173 ? -42.123 25.774 36.375 1.00 66.00 173 GLU A CA 1
ATOM 1330 C C . GLU A 1 173 ? -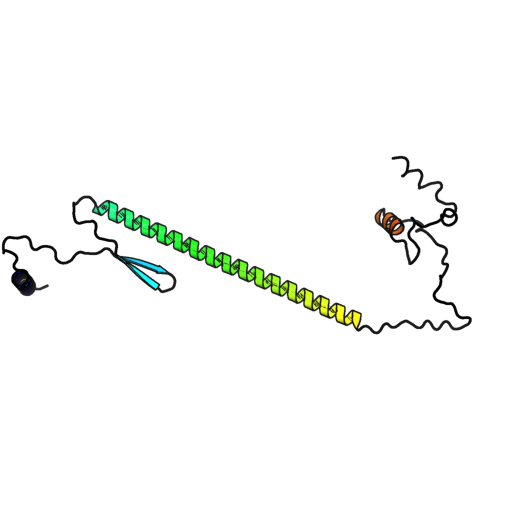42.214 25.544 37.897 1.00 66.00 173 GLU A C 1
ATOM 1332 O O . GLU A 1 173 ? -41.489 26.160 38.677 1.00 66.00 173 GLU A O 1
ATOM 1337 N N . LYS A 1 174 ? -43.045 24.585 38.328 1.00 65.88 174 LYS A N 1
ATOM 1338 C CA . LYS A 1 174 ? -43.188 24.167 39.733 1.00 65.88 174 LYS A CA 1
ATOM 1339 C C . LYS A 1 174 ? -41.965 23.407 40.271 1.00 65.88 174 LYS A C 1
ATOM 1341 O O . LYS A 1 174 ? -41.692 23.459 41.466 1.00 65.88 174 LYS A O 1
ATOM 1346 N N . GLU A 1 175 ? -41.232 22.709 39.407 1.00 66.44 175 GLU A N 1
ATOM 1347 C CA . GLU A 1 175 ? -40.033 21.921 39.741 1.00 66.44 175 GLU A CA 1
ATOM 1348 C C . GLU A 1 175 ? -38.737 22.720 39.565 1.00 66.44 175 GLU A C 1
ATOM 1350 O O . GLU A 1 175 ? -37.752 22.438 40.243 1.00 66.44 175 GLU A O 1
ATOM 1355 N N . HIS A 1 176 ? -38.748 23.761 38.725 1.00 64.44 176 HIS A N 1
ATOM 1356 C CA . HIS A 1 176 ? -37.685 24.770 38.662 1.00 64.44 176 HIS A CA 1
ATOM 1357 C C . HIS A 1 176 ? -37.535 25.577 39.963 1.00 64.44 176 HIS A C 1
ATOM 1359 O O . HIS A 1 176 ? -36.562 26.320 40.107 1.00 64.44 176 HIS A O 1
ATOM 1365 N N . GLY A 1 177 ? -38.465 25.401 40.914 1.00 51.72 177 GLY A N 1
ATOM 1366 C CA . GLY A 1 177 ? -38.261 25.632 42.340 1.00 51.72 177 GLY A CA 1
ATOM 1367 C C . GLY A 1 177 ? -37.502 26.914 42.657 1.00 51.72 177 GLY A C 1
ATOM 1368 O O . GLY A 1 177 ? -36.389 26.853 43.168 1.00 51.72 177 GLY A O 1
ATOM 1369 N N . THR A 1 178 ? -38.102 28.063 42.336 1.00 52.94 178 THR A N 1
ATOM 1370 C CA . THR A 1 178 ? -37.836 29.366 42.980 1.00 52.94 178 THR A CA 1
ATOM 1371 C C . THR A 1 178 ? -36.365 29.804 43.062 1.00 52.94 178 THR A C 1
ATOM 1373 O O . THR A 1 178 ? -35.984 30.539 43.971 1.00 52.94 178 THR A O 1
ATOM 1376 N N . ARG A 1 179 ? -35.499 29.358 42.144 1.00 50.75 179 ARG A N 1
ATOM 1377 C CA . ARG A 1 179 ? -34.076 29.743 42.151 1.00 50.75 179 ARG A CA 1
ATOM 1378 C C . ARG A 1 179 ? -33.498 29.941 40.752 1.00 50.75 179 ARG A C 1
ATOM 1380 O O . ARG A 1 179 ? -32.308 29.760 40.536 1.00 50.75 179 ARG A O 1
ATOM 1387 N N . LEU A 1 180 ? -34.333 30.323 39.794 1.00 49.22 180 LEU A N 1
ATOM 1388 C CA . LEU A 1 180 ? -33.894 30.738 38.459 1.00 49.22 180 LEU A CA 1
ATOM 1389 C C . LEU A 1 180 ? -34.290 32.180 38.141 1.00 49.22 180 LEU A C 1
ATOM 1391 O O . LEU A 1 180 ? -34.449 32.535 36.985 1.00 49.22 180 LEU A O 1
ATOM 1395 N N . LEU A 1 181 ? -34.374 33.034 39.162 1.00 46.62 181 LEU A N 1
ATOM 1396 C CA . LEU A 1 181 ? -34.482 34.480 38.956 1.00 46.62 181 LEU A CA 1
ATOM 1397 C C . LEU A 1 181 ? -33.128 35.178 38.747 1.00 46.62 181 LEU A C 1
ATOM 1399 O O . LEU A 1 181 ? -33.101 36.393 38.653 1.00 46.62 181 LEU A O 1
ATOM 1403 N N . LEU A 1 182 ? -31.996 34.460 38.687 1.00 48.53 182 LEU A N 1
ATOM 1404 C CA . LEU A 1 182 ? -30.677 35.108 38.564 1.00 48.53 182 LEU A CA 1
ATOM 1405 C C . LEU A 1 182 ? -29.697 34.437 37.588 1.00 48.53 182 LEU A C 1
ATOM 1407 O O . LEU A 1 182 ? -28.504 34.726 37.637 1.00 48.53 182 LEU A O 1
ATOM 1411 N N . SER A 1 183 ? -30.127 33.520 36.716 1.00 50.94 183 SER A N 1
ATOM 1412 C CA . SER A 1 183 ? -29.168 32.877 35.787 1.00 50.94 183 SER A CA 1
ATOM 1413 C C . SER A 1 183 ? -29.682 32.583 34.380 1.00 50.94 183 SER A C 1
ATOM 1415 O O . SER A 1 183 ? -28.864 32.296 33.514 1.00 50.94 183 SER A O 1
ATOM 1417 N N . LEU A 1 184 ? -30.990 32.686 34.116 1.00 48.84 184 LEU A N 1
ATOM 1418 C CA . LEU A 1 184 ? -31.540 32.472 32.770 1.00 48.84 184 LEU A CA 1
ATOM 1419 C C . LEU A 1 184 ? -31.803 33.768 31.986 1.00 48.84 184 LEU A C 1
ATOM 1421 O O . LEU A 1 184 ? -31.815 33.716 30.762 1.00 48.84 184 LEU A O 1
ATOM 1425 N N . GLU A 1 185 ? -31.903 34.934 32.636 1.00 46.19 185 GLU A N 1
ATOM 1426 C CA . GLU A 1 185 ? -32.030 36.219 31.917 1.00 46.19 185 GLU A CA 1
ATOM 1427 C C . GLU A 1 185 ? -30.746 36.643 31.183 1.00 46.19 185 GLU A C 1
ATOM 1429 O O . GLU A 1 185 ? -30.806 37.443 30.257 1.00 46.19 185 GLU A O 1
ATOM 1434 N N . VAL A 1 186 ? -29.584 36.068 31.515 1.00 50.09 186 VAL A N 1
ATOM 1435 C CA . VAL A 1 186 ? -28.308 36.432 30.865 1.00 50.09 186 VAL A CA 1
ATOM 1436 C C . VAL A 1 186 ? -28.082 35.692 29.537 1.00 50.09 186 VAL A C 1
ATOM 1438 O O . VAL A 1 186 ? -27.295 36.148 28.717 1.00 50.09 186 VAL A O 1
ATOM 1441 N N . LEU A 1 187 ? -28.789 34.586 29.271 1.00 48.72 187 LEU A N 1
ATOM 1442 C CA . LEU A 1 187 ? -28.634 33.821 28.020 1.00 48.72 187 LEU A CA 1
ATOM 1443 C C . LEU A 1 187 ? -29.774 34.021 27.011 1.00 48.72 187 LEU A C 1
ATOM 1445 O O . LEU A 1 187 ? -29.670 33.527 25.895 1.00 48.72 187 LEU A O 1
ATOM 1449 N N . ALA A 1 188 ? -30.835 34.747 27.371 1.00 46.22 188 ALA A N 1
ATOM 1450 C CA . ALA A 1 188 ? -31.938 35.066 26.458 1.00 46.22 188 ALA A CA 1
ATOM 1451 C C . ALA A 1 188 ? -31.866 36.490 25.868 1.00 46.22 188 ALA A C 1
ATOM 1453 O O . ALA A 1 188 ? -32.754 36.872 25.111 1.00 46.22 188 ALA A O 1
ATOM 1454 N N . SER A 1 189 ? -30.833 37.275 26.206 1.00 45.06 189 SER A N 1
ATOM 1455 C CA . SER A 1 189 ? -30.649 38.652 25.717 1.00 45.06 189 SER A CA 1
ATOM 1456 C C . SER A 1 189 ? -29.324 38.887 24.969 1.00 45.06 189 SER A C 1
ATOM 1458 O O . SER A 1 189 ? -28.913 40.040 24.826 1.00 45.06 189 SER A O 1
ATOM 1460 N N . CYS A 1 190 ? -28.687 37.824 24.471 1.00 42.00 190 CYS A N 1
ATOM 1461 C CA . CYS A 1 190 ? -27.592 37.894 23.49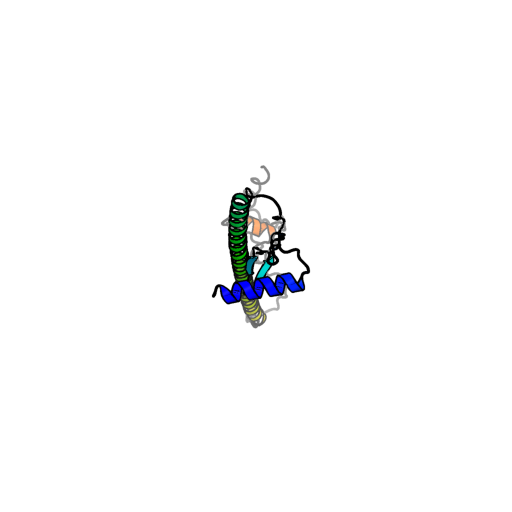8 1.00 42.00 190 CYS A CA 1
ATOM 1462 C C . CYS A 1 190 ? -27.969 37.119 22.236 1.00 42.00 190 CYS A C 1
ATOM 1464 O O . CYS A 1 190 ? -28.462 35.979 22.389 1.00 42.00 190 CYS A O 1
#

Foldseek 3Di:
DDPVVVVVVVVVVCVVVVDDPPDDDPPPDDDWDWDFDDDDPDTDTDTDDCPPPDDDPCPVVVVVVVVVVVVVSVVVVVVVVVVVVVVVVVVVVVVVVVVVVVVVVVVVVVVVVVVVPPDPPPVPPPPPDDDDDDPDDPPPLQDDDPDDPDPVSVVCQQPCNPDPHRRPVPDDPVSVPPPPPPPPVVVVPD

Organism: NCBI:txid100861